Protein AF-B7BDV3-F1 (afdb_monomer)

Secondary structure (DSSP, 8-state):
-EETTEE-------SEEE-TT-HHHIIIIIGGGTT-STT----GGG--S---TT-SS-HHHHHHHHH--TT--EEE-SS--SPPB---TT-GGGS--TTHHHHHHHHHHHHHHHHHHHS---THHHHHHHHHHHHHHHHHHHHHHHHS-HHHHHHHHHHHHTT-TTGGG----SSGGGHHHHHHHHTT-HHHHHHHHHHHHHHHHHHHHHHHHHHHHHHS--

Organism: NCBI:txid537006

Radius of gyration: 19.58 Å; Cα contacts (8 Å, |Δi|>4): 236; chains: 1; bounding box: 45×55×42 Å

pLDDT: mean 83.83, std 13.79, range [41.44, 97.75]

Solvent-accessible surface area (backbone atoms only — not comparable to full-atom values): 12908 Å² total; per-residue (Å²): 54,32,51,97,91,39,79,76,49,77,92,56,64,38,72,47,73,34,46,83,55,45,52,69,53,32,61,75,48,43,56,84,51,37,63,53,74,89,83,75,85,77,60,75,87,58,62,81,56,74,75,57,84,87,52,81,39,63,41,42,29,37,33,46,42,67,41,54,51,75,80,52,71,47,78,43,58,63,71,72,91,68,88,46,78,72,76,55,97,80,45,80,84,77,62,88,56,88,61,34,53,52,29,47,46,51,36,35,52,49,43,48,54,42,51,48,69,48,24,93,54,59,67,69,65,40,50,51,52,47,36,56,33,43,44,52,40,51,52,36,50,40,49,41,32,62,70,38,58,68,73,60,27,41,50,55,48,56,74,53,53,76,81,33,74,67,54,72,65,72,71,71,49,88,47,74,89,45,37,66,46,50,53,22,54,63,70,65,36,46,72,58,32,36,54,51,27,42,54,47,64,62,47,51,60,52,52,51,51,51,51,52,50,51,54,49,52,73,70,59,74,125

Structure (mmCIF, N/CA/C/O backbone):
data_AF-B7BDV3-F1
#
_entry.id   AF-B7BDV3-F1
#
loop_
_atom_site.group_PDB
_atom_site.id
_atom_site.type_symbol
_atom_site.label_atom_id
_atom_site.label_alt_id
_atom_site.label_comp_id
_atom_site.label_asym_id
_atom_site.label_entity_id
_atom_site.label_seq_id
_atom_site.pdbx_PDB_ins_code
_atom_site.Cartn_x
_atom_site.Cartn_y
_atom_site.Cartn_z
_atom_site.occupancy
_atom_site.B_iso_or_equiv
_atom_site.auth_seq_id
_atom_site.auth_comp_id
_atom_site.auth_asym_id
_atom_site.auth_atom_id
_atom_site.pdbx_PDB_model_num
ATOM 1 N N . MET A 1 1 ? -9.009 -20.263 4.896 1.00 57.53 1 MET A N 1
ATOM 2 C CA . MET A 1 1 ? -8.297 -20.158 3.609 1.00 57.53 1 MET A CA 1
ATOM 3 C C . MET A 1 1 ? -7.908 -21.541 3.162 1.00 57.53 1 MET A C 1
ATOM 5 O O . M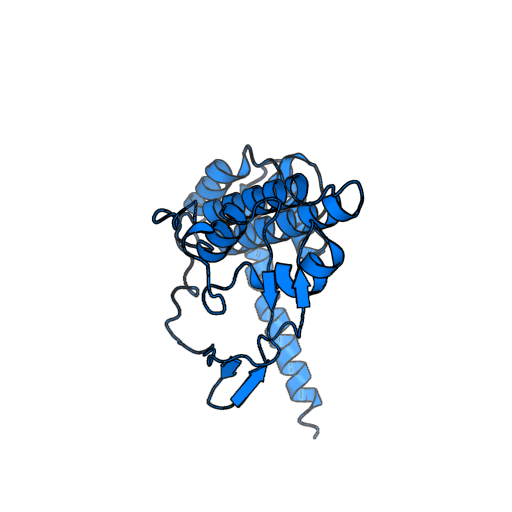ET A 1 1 ? -7.112 -22.174 3.845 1.00 57.53 1 MET A O 1
ATOM 9 N N . TYR A 1 2 ? -8.493 -22.002 2.067 1.00 58.03 2 TYR A N 1
ATOM 10 C CA . TYR A 1 2 ? -8.289 -23.351 1.557 1.00 58.03 2 TYR A CA 1
ATOM 11 C C . TYR A 1 2 ? -7.384 -23.359 0.323 1.00 58.03 2 TYR A C 1
ATOM 13 O O . TYR A 1 2 ? -7.436 -22.433 -0.491 1.00 58.03 2 TYR A O 1
ATOM 21 N N . LYS A 1 3 ? -6.576 -24.416 0.210 1.00 64.19 3 LYS A N 1
ATOM 22 C CA . LYS A 1 3 ? -5.728 -24.752 -0.938 1.00 64.19 3 LYS A CA 1
ATOM 23 C C . LYS A 1 3 ? -5.814 -26.255 -1.189 1.00 64.19 3 LYS A C 1
ATOM 25 O O . LYS A 1 3 ? -5.565 -27.017 -0.257 1.00 64.19 3 LYS A O 1
ATOM 30 N N . ASN A 1 4 ? -6.189 -26.688 -2.395 1.00 70.38 4 ASN A N 1
ATOM 31 C CA . ASN A 1 4 ? -6.401 -28.111 -2.723 1.00 70.38 4 ASN A CA 1
ATOM 32 C C . ASN A 1 4 ? -7.255 -28.861 -1.676 1.00 70.38 4 ASN A C 1
ATOM 34 O O . ASN A 1 4 ? -6.868 -29.918 -1.183 1.00 70.38 4 ASN A O 1
ATOM 38 N N . GLY A 1 5 ? -8.366 -28.256 -1.239 1.00 66.62 5 GLY A N 1
ATOM 39 C CA . GLY A 1 5 ? -9.253 -28.831 -0.217 1.00 66.62 5 GLY A CA 1
ATOM 40 C C . GLY A 1 5 ? -8.718 -28.815 1.224 1.00 66.62 5 GLY A C 1
ATOM 41 O O . GLY A 1 5 ? -9.455 -29.154 2.144 1.00 66.62 5 GLY A O 1
ATOM 42 N N . ARG A 1 6 ? -7.478 -28.371 1.470 1.00 68.50 6 ARG A N 1
ATOM 43 C CA . ARG A 1 6 ? -6.886 -28.273 2.815 1.00 68.50 6 ARG A CA 1
ATOM 44 C C . ARG A 1 6 ? -6.979 -26.861 3.375 1.00 68.50 6 ARG A C 1
ATOM 46 O O . ARG A 1 6 ? -6.650 -25.896 2.683 1.00 68.50 6 ARG A O 1
ATOM 53 N N . LEU A 1 7 ? -7.377 -26.733 4.640 1.00 68.88 7 LEU A N 1
ATOM 54 C CA . LEU A 1 7 ? -7.348 -25.462 5.362 1.00 68.88 7 LEU A CA 1
ATOM 55 C C . LEU A 1 7 ? -5.888 -25.076 5.649 1.00 68.88 7 LEU A C 1
ATOM 57 O O . LEU A 1 7 ? -5.224 -25.714 6.455 1.00 68.88 7 LEU A O 1
ATOM 61 N N . LEU A 1 8 ? -5.386 -24.026 4.998 1.00 64.50 8 LEU A N 1
ATOM 62 C CA . LEU A 1 8 ? -4.024 -23.524 5.211 1.00 64.50 8 LEU A CA 1
ATOM 63 C C . LEU A 1 8 ? -3.910 -22.584 6.412 1.00 64.50 8 LEU A C 1
ATOM 65 O O . LEU A 1 8 ? -2.892 -22.566 7.090 1.00 64.50 8 LEU A O 1
ATOM 69 N N . ARG A 1 9 ? -4.920 -21.733 6.615 1.00 62.47 9 ARG A N 1
ATOM 70 C CA . ARG A 1 9 ? -4.981 -20.756 7.713 1.00 62.47 9 ARG A CA 1
ATOM 71 C C . ARG A 1 9 ? -6.405 -20.240 7.889 1.00 62.47 9 ARG A C 1
ATOM 73 O O . ARG A 1 9 ? -7.158 -20.150 6.911 1.00 62.47 9 ARG A O 1
ATOM 80 N N . THR A 1 10 ? -6.784 -19.863 9.101 1.00 63.53 10 THR A N 1
ATOM 81 C CA . THR A 1 10 ? -8.038 -19.148 9.370 1.00 63.53 10 THR A CA 1
ATOM 82 C C . THR A 1 10 ? -7.793 -17.637 9.239 1.00 63.53 10 THR A C 1
ATOM 84 O O . THR A 1 10 ? -6.836 -17.127 9.811 1.00 63.53 10 THR A O 1
ATOM 87 N N . PRO A 1 11 ? -8.600 -16.882 8.468 1.00 65.12 11 PRO A N 1
ATOM 88 C CA . PRO A 1 11 ? -8.473 -15.419 8.355 1.00 65.12 11 PRO A CA 1
ATOM 89 C C . PRO A 1 11 ? -8.962 -14.667 9.613 1.00 65.12 11 PRO A C 1
ATOM 91 O O . PRO A 1 11 ? -9.316 -13.496 9.524 1.00 65.12 11 PRO A O 1
ATOM 94 N N . ASN A 1 12 ? -9.059 -15.342 10.761 1.00 71.75 12 ASN A N 1
ATOM 95 C CA . ASN A 1 12 ? -9.774 -14.852 11.932 1.00 71.75 12 ASN A CA 1
ATOM 96 C C . ASN A 1 12 ? -8.876 -13.962 12.813 1.00 71.75 12 ASN A C 1
ATOM 98 O O . ASN A 1 12 ? -7.865 -14.459 13.311 1.00 71.75 12 ASN A O 1
ATOM 102 N N . PRO A 1 13 ? -9.255 -12.699 13.071 1.00 72.69 13 PRO A N 1
ATOM 103 C CA . PRO A 1 13 ? -8.565 -11.838 14.030 1.00 72.69 13 PRO A CA 1
ATOM 104 C C . PRO A 1 13 ? -8.864 -12.125 15.507 1.00 72.69 13 PRO A C 1
ATOM 106 O O . PRO A 1 13 ? -8.298 -11.451 16.370 1.00 72.69 13 PRO A O 1
ATOM 109 N N . GLY A 1 14 ? -9.736 -13.089 15.808 1.00 79.88 14 GLY A N 1
ATOM 110 C CA . GLY A 1 14 ? -10.301 -13.311 17.138 1.00 79.88 14 GLY A CA 1
ATOM 111 C C . GLY A 1 14 ? -11.480 -12.376 17.427 1.00 79.88 14 GLY A C 1
ATOM 112 O O . GLY A 1 14 ? -11.879 -11.576 16.579 1.00 79.88 14 GLY A O 1
ATOM 113 N N . ASN A 1 15 ? -12.034 -12.467 18.639 1.00 87.88 15 ASN A N 1
ATOM 114 C CA . ASN A 1 15 ? -13.045 -11.520 19.114 1.00 87.88 15 ASN A CA 1
ATOM 115 C C . ASN A 1 15 ? -12.372 -10.199 19.490 1.00 87.88 15 ASN A C 1
ATOM 117 O O . ASN A 1 15 ? -11.492 -10.167 20.352 1.00 87.88 15 ASN A O 1
ATOM 121 N N . ALA A 1 16 ? -12.788 -9.110 18.850 1.00 92.31 16 ALA A N 1
ATOM 122 C CA . ALA A 1 16 ? -12.282 -7.778 19.148 1.00 92.31 16 ALA A CA 1
ATOM 123 C C . ALA A 1 16 ? -13.328 -6.713 18.823 1.00 92.31 16 ALA A C 1
ATOM 125 O O . ALA A 1 16 ? -14.077 -6.836 17.854 1.00 92.31 16 ALA A O 1
ATOM 126 N N . ILE A 1 17 ? -13.334 -5.639 19.610 1.00 94.50 17 ILE A N 1
ATOM 127 C CA . ILE A 1 17 ? -14.138 -4.446 19.352 1.00 94.50 17 ILE A CA 1
ATOM 128 C C . ILE A 1 17 ? -13.188 -3.258 19.324 1.00 94.50 17 ILE A C 1
ATOM 130 O O . ILE A 1 17 ? -12.566 -2.928 20.331 1.00 94.50 17 ILE A O 1
ATOM 134 N N . TYR A 1 18 ? -13.075 -2.618 18.166 1.00 92.81 18 TYR A N 1
ATOM 135 C CA . TYR A 1 18 ? -12.447 -1.313 18.043 1.00 92.81 18 TYR A CA 1
ATOM 136 C C . TYR A 1 18 ? -13.520 -0.230 18.146 1.00 92.81 18 TYR A C 1
ATOM 138 O O . TYR A 1 18 ? -14.510 -0.253 17.416 1.00 92.81 18 TYR A O 1
ATOM 146 N N . GLN A 1 19 ? -13.291 0.720 19.045 1.00 91.38 19 GLN A N 1
ATOM 147 C CA . GLN A 1 19 ? -14.098 1.917 19.255 1.00 91.38 19 GLN A CA 1
ATOM 148 C C . GLN A 1 19 ? -13.214 3.010 19.873 1.00 91.38 19 GLN A C 1
ATOM 150 O O . GLN A 1 19 ? -12.137 2.708 20.398 1.00 91.38 19 GLN A O 1
ATOM 155 N N . ASN A 1 20 ? -13.662 4.266 19.814 1.00 85.75 20 ASN A N 1
ATOM 156 C CA . ASN A 1 20 ? -13.027 5.413 20.480 1.00 85.75 20 ASN A CA 1
ATOM 157 C C . ASN A 1 20 ? -11.534 5.606 20.142 1.00 85.75 20 ASN A C 1
ATOM 159 O O . ASN A 1 20 ? -10.741 5.949 21.013 1.00 85.75 20 ASN A O 1
ATOM 163 N N . GLY A 1 21 ? -11.125 5.328 18.898 1.00 85.31 21 GLY A N 1
ATOM 164 C CA . GLY A 1 21 ? -9.751 5.593 18.455 1.00 85.31 21 GLY A CA 1
ATOM 165 C C . GLY A 1 21 ? -8.674 4.728 19.125 1.00 85.31 21 GLY A C 1
ATOM 166 O O . GLY A 1 21 ? -7.507 5.108 19.128 1.00 85.31 21 GLY A O 1
ATOM 167 N N . ASN A 1 22 ? -9.012 3.559 19.688 1.00 89.88 22 ASN A N 1
ATOM 168 C CA . ASN A 1 22 ? -8.017 2.675 20.307 1.00 89.88 22 ASN A CA 1
ATOM 169 C C . ASN A 1 22 ? -7.053 2.068 19.263 1.00 89.88 22 ASN A C 1
ATOM 171 O O . ASN A 1 22 ? -7.364 1.070 18.601 1.00 89.88 22 ASN A O 1
ATOM 175 N N . TRP A 1 23 ? -5.869 2.674 19.134 1.00 90.12 23 TRP A N 1
ATOM 176 C CA . TRP A 1 23 ? -4.840 2.274 18.172 1.00 90.12 23 TRP A CA 1
ATOM 177 C C . TRP A 1 23 ? -4.329 0.850 18.385 1.00 90.12 23 TRP A C 1
ATOM 179 O O . TRP A 1 23 ? -4.191 0.116 17.411 1.00 90.12 23 TRP A O 1
ATOM 189 N N . GLU A 1 24 ? -4.085 0.427 19.624 1.00 90.44 24 GLU A N 1
ATOM 190 C CA . GLU A 1 24 ? -3.497 -0.891 19.893 1.00 90.44 24 GLU A CA 1
ATOM 191 C C . GLU A 1 24 ? -4.440 -2.025 19.481 1.00 90.44 24 GLU A C 1
ATOM 193 O O . GLU A 1 24 ? -4.020 -2.986 18.830 1.00 90.44 24 GLU A O 1
ATOM 198 N N . ILE A 1 25 ? -5.741 -1.877 19.754 1.00 91.94 25 ILE A N 1
ATOM 199 C CA . ILE A 1 25 ? -6.754 -2.825 19.275 1.00 91.94 25 ILE A CA 1
ATOM 200 C C . ILE A 1 25 ? -6.814 -2.811 17.745 1.00 91.94 25 ILE A C 1
ATOM 202 O O . ILE A 1 25 ? -6.806 -3.875 17.115 1.00 91.94 25 ILE A O 1
ATOM 206 N N . PHE A 1 26 ? -6.842 -1.625 17.129 1.00 92.12 26 PHE A N 1
ATOM 207 C CA . PHE A 1 26 ? -6.883 -1.504 15.673 1.00 92.12 26 PHE A CA 1
ATOM 208 C C . PHE A 1 26 ? -5.665 -2.161 15.009 1.00 92.12 26 PHE A C 1
ATOM 210 O O . PHE A 1 26 ? -5.818 -2.988 14.107 1.00 92.12 26 PHE A O 1
ATOM 217 N N . LYS A 1 27 ? -4.456 -1.837 15.481 1.00 91.00 27 LYS A N 1
ATOM 218 C CA . LYS A 1 27 ? -3.176 -2.366 14.995 1.00 91.00 27 LYS A CA 1
ATOM 219 C C . LYS A 1 27 ? -3.134 -3.886 15.114 1.00 91.00 27 LYS A C 1
ATOM 221 O O . LYS A 1 27 ? -2.762 -4.549 14.147 1.00 91.00 27 LYS A O 1
ATOM 226 N N . LYS A 1 28 ? -3.544 -4.430 16.264 1.00 90.00 28 LYS A N 1
ATOM 227 C CA . LYS A 1 28 ? -3.476 -5.865 16.557 1.00 90.00 28 LYS A CA 1
ATOM 228 C C . LYS A 1 28 ? -4.507 -6.695 15.796 1.00 90.00 28 LYS A C 1
ATOM 230 O O . LYS A 1 28 ? -4.169 -7.799 15.384 1.00 90.00 28 LYS A O 1
ATOM 235 N N . HIS A 1 29 ? -5.733 -6.199 15.611 1.00 89.12 29 HIS A N 1
ATOM 236 C CA . HI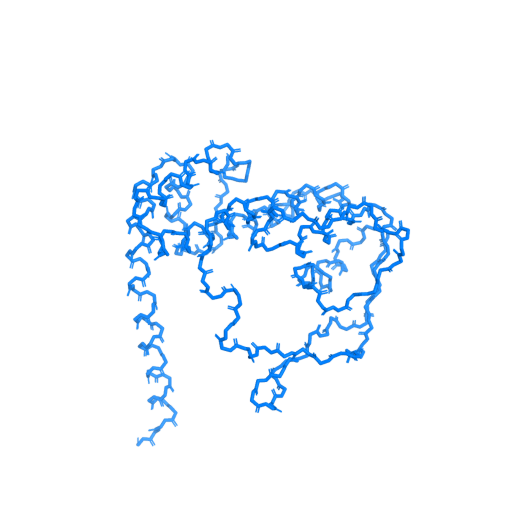S A 1 29 ? -6.848 -7.022 15.116 1.00 89.12 29 HIS A CA 1
ATOM 237 C C . HIS A 1 29 ? -7.387 -6.616 13.739 1.00 89.12 29 HIS A C 1
ATOM 239 O O . HIS A 1 29 ? -7.835 -7.479 12.990 1.00 89.12 29 HIS A O 1
ATOM 245 N N . PHE A 1 30 ? -7.344 -5.333 13.371 1.00 90.38 30 PHE A N 1
ATOM 246 C CA . PHE A 1 30 ? -8.082 -4.824 12.206 1.00 90.38 30 PHE A CA 1
ATOM 247 C C . PHE A 1 30 ? -7.182 -4.348 11.063 1.00 90.38 30 PHE A C 1
ATOM 249 O O . PHE A 1 30 ? -7.530 -4.517 9.894 1.00 90.38 30 PHE A O 1
ATOM 256 N N . LYS A 1 31 ? -5.996 -3.806 11.363 1.00 90.38 31 LYS A N 1
ATOM 257 C CA . LYS A 1 31 ? -5.096 -3.187 10.375 1.00 90.38 31 LYS A CA 1
ATOM 258 C C . LYS A 1 31 ? -4.772 -4.098 9.184 1.00 90.38 31 LYS A C 1
ATOM 260 O O . LYS A 1 31 ? -4.821 -3.647 8.045 1.00 90.38 31 LYS A O 1
ATOM 265 N N . TYR A 1 32 ? -4.476 -5.374 9.423 1.00 86.44 32 TYR A N 1
ATOM 266 C CA . TYR A 1 32 ? -4.134 -6.331 8.360 1.00 86.44 32 TYR A CA 1
ATOM 267 C C . TYR A 1 32 ? -5.348 -6.845 7.574 1.00 86.44 32 TYR A C 1
ATOM 269 O O . TYR A 1 32 ? -5.178 -7.456 6.521 1.00 86.44 32 TYR A O 1
ATOM 277 N N . LEU A 1 33 ? -6.566 -6.602 8.064 1.00 87.50 33 LEU A N 1
ATOM 278 C CA . LEU A 1 33 ? -7.801 -6.931 7.359 1.00 87.50 33 LEU A CA 1
ATOM 279 C C . LEU A 1 33 ? -8.237 -5.810 6.419 1.00 87.50 33 LEU A C 1
ATOM 281 O O . LEU A 1 33 ? -9.066 -6.058 5.548 1.00 87.50 33 LEU A O 1
ATOM 285 N N . MET A 1 34 ? -7.695 -4.597 6.557 1.00 90.69 34 MET A N 1
ATOM 286 C CA . MET A 1 34 ? -8.059 -3.453 5.713 1.00 90.69 34 MET A CA 1
ATOM 287 C C . MET A 1 34 ? -7.895 -3.717 4.208 1.00 90.69 34 MET A C 1
ATOM 289 O O . MET A 1 34 ? -8.770 -3.298 3.460 1.00 90.69 34 MET A O 1
ATOM 293 N N . PRO A 1 35 ? -6.879 -4.459 3.731 1.00 87.81 35 PRO A N 1
ATOM 294 C CA . PRO A 1 35 ? -6.762 -4.783 2.307 1.00 87.81 35 PRO A CA 1
ATOM 295 C C . PRO A 1 35 ? -7.671 -5.920 1.818 1.00 87.81 35 PRO A C 1
ATOM 297 O O . PRO A 1 35 ? -7.559 -6.314 0.666 1.00 87.81 35 PRO A O 1
ATOM 300 N N . SER A 1 36 ? -8.506 -6.510 2.680 1.00 81.75 36 SER A N 1
ATOM 301 C CA . SER A 1 36 ? -9.326 -7.674 2.324 1.00 81.75 36 SER A CA 1
ATOM 302 C C . SER A 1 36 ? -10.723 -7.257 1.827 1.00 81.75 36 SER A C 1
ATOM 304 O O . SER A 1 36 ? -11.430 -6.587 2.590 1.00 81.75 36 SER A O 1
ATOM 306 N N . PRO A 1 37 ? -11.162 -7.708 0.634 1.00 67.75 37 PRO A N 1
ATOM 307 C CA . PRO A 1 37 ? -12.525 -7.490 0.131 1.00 67.75 37 PRO A CA 1
ATOM 308 C C . PRO A 1 37 ? -13.560 -8.295 0.920 1.00 67.75 37 PRO A C 1
ATOM 310 O O . PRO A 1 37 ? -14.603 -7.799 1.342 1.00 67.75 37 PRO A O 1
ATOM 313 N N . CYS A 1 38 ? -13.261 -9.576 1.142 1.00 63.50 38 CYS A N 1
ATOM 314 C CA . CYS A 1 38 ? -14.249 -10.562 1.560 1.00 63.50 38 CYS A CA 1
ATOM 315 C C . CYS A 1 38 ? -14.085 -10.867 3.053 1.00 63.50 38 CYS A C 1
ATOM 317 O O . CYS A 1 38 ? -13.285 -11.718 3.427 1.00 63.50 38 CYS A O 1
ATOM 319 N N . ASN A 1 39 ? -14.797 -10.141 3.917 1.00 77.00 39 ASN A N 1
ATOM 320 C CA . ASN A 1 39 ? -15.032 -10.525 5.326 1.00 77.00 39 ASN A CA 1
ATOM 321 C C . ASN A 1 39 ? -16.077 -9.675 6.041 1.00 77.00 39 ASN A C 1
ATOM 323 O O . ASN A 1 39 ? -16.346 -9.930 7.215 1.00 77.00 39 ASN A O 1
ATOM 327 N N . LYS A 1 40 ? -16.485 -8.558 5.440 1.00 87.00 40 LYS A N 1
ATOM 328 C CA . LYS A 1 40 ? -16.977 -7.408 6.190 1.00 87.00 40 LYS A CA 1
ATOM 329 C C . LYS A 1 40 ? -18.422 -7.148 5.828 1.00 87.00 40 LYS A C 1
ATOM 331 O O . LYS A 1 40 ? -18.797 -7.199 4.661 1.00 87.00 40 LYS A O 1
ATOM 336 N N . LEU A 1 41 ? -19.208 -6.850 6.852 1.00 90.31 41 LEU A N 1
ATOM 337 C CA . LEU A 1 41 ? -20.557 -6.342 6.705 1.00 90.31 41 LEU A CA 1
ATOM 338 C C . LEU A 1 41 ? -20.545 -4.869 7.102 1.00 90.31 41 LEU A C 1
ATOM 340 O O . LEU A 1 41 ? -20.105 -4.524 8.198 1.00 90.31 41 LEU A O 1
ATOM 344 N N . TYR A 1 42 ? -21.033 -4.009 6.214 1.00 91.69 42 TYR A N 1
ATOM 345 C CA . TYR A 1 42 ? -21.076 -2.568 6.437 1.00 91.69 42 TYR A CA 1
ATOM 346 C C . TYR A 1 42 ? -22.517 -2.117 6.648 1.00 91.69 42 TYR A C 1
ATOM 348 O O . TYR A 1 42 ? -23.417 -2.501 5.899 1.00 91.69 42 TYR A O 1
ATOM 356 N N . LYS A 1 43 ? -22.745 -1.240 7.630 1.00 93.31 43 LYS A N 1
ATOM 357 C CA . LYS A 1 43 ? -23.996 -0.473 7.676 1.00 93.31 43 LYS A CA 1
ATOM 358 C C . LYS A 1 43 ? -24.033 0.458 6.463 1.00 93.31 43 LYS A C 1
ATOM 360 O O . LYS A 1 43 ? -23.045 1.127 6.187 1.00 93.31 43 LYS A O 1
ATOM 365 N N . LYS A 1 44 ? -25.172 0.578 5.774 1.00 94.25 44 LYS A N 1
ATOM 366 C CA . LYS A 1 44 ? -25.294 1.473 4.604 1.00 94.25 44 LYS A CA 1
ATOM 367 C C . LYS A 1 44 ? -24.866 2.912 4.922 1.00 94.25 44 LYS A C 1
ATOM 369 O O . LYS A 1 44 ? -24.189 3.543 4.124 1.00 94.25 44 LYS A O 1
ATOM 374 N N . SER A 1 45 ? -25.205 3.404 6.114 1.00 93.44 45 SER A N 1
ATOM 375 C CA . SER A 1 45 ? -24.850 4.751 6.571 1.00 93.44 45 SER A CA 1
ATOM 376 C C . SER A 1 45 ? -23.349 4.977 6.788 1.00 93.44 45 SER A C 1
ATOM 378 O O . SER A 1 45 ? -22.928 6.134 6.791 1.00 93.44 45 SER A O 1
ATOM 380 N N . TYR A 1 46 ? -22.556 3.912 6.952 1.00 91.69 46 TYR A N 1
ATOM 381 C CA . TYR A 1 46 ? -21.097 3.980 7.077 1.00 91.69 46 TYR A CA 1
ATOM 382 C C . TYR A 1 46 ? -20.416 4.289 5.738 1.00 91.69 46 TYR A C 1
ATOM 384 O O . TYR A 1 46 ? -19.388 4.956 5.717 1.00 91.69 46 TYR A O 1
ATOM 392 N N . ILE A 1 47 ? -20.995 3.847 4.618 1.00 94.00 47 ILE A N 1
ATOM 393 C CA . ILE A 1 47 ? -20.392 4.018 3.295 1.00 94.00 47 ILE A CA 1
ATOM 394 C C . ILE A 1 47 ? -20.628 5.457 2.822 1.00 94.00 47 ILE A C 1
ATOM 396 O O . ILE A 1 47 ? -21.754 5.853 2.524 1.00 94.00 47 ILE A O 1
ATOM 400 N N . LYS A 1 48 ? -19.553 6.245 2.779 1.00 93.75 48 LYS A N 1
ATOM 401 C CA . LYS A 1 48 ? -19.510 7.631 2.285 1.00 93.75 48 LYS A CA 1
ATOM 402 C C . LYS A 1 48 ? -18.771 7.758 0.959 1.00 93.75 48 LYS A C 1
ATOM 404 O O . LYS A 1 48 ? -19.037 8.685 0.205 1.00 93.75 48 LYS A O 1
ATOM 409 N N . VAL A 1 49 ? -17.847 6.840 0.689 1.00 93.94 49 VAL A N 1
ATOM 410 C CA . VAL A 1 49 ? -17.010 6.816 -0.511 1.00 93.94 49 VAL A CA 1
ATOM 411 C C . VAL A 1 49 ? -17.187 5.464 -1.189 1.00 93.94 49 VAL A C 1
ATOM 413 O O . VAL A 1 49 ? -17.079 4.430 -0.529 1.00 93.94 49 VAL A O 1
ATOM 416 N N . LEU A 1 50 ? -17.481 5.472 -2.489 1.00 94.25 50 LEU A N 1
ATOM 417 C CA . LEU A 1 50 ? -17.590 4.261 -3.305 1.00 94.25 50 LEU A CA 1
ATOM 418 C C . LEU A 1 50 ? -16.210 3.781 -3.772 1.00 94.25 50 LEU A C 1
ATOM 420 O O . LEU A 1 50 ? -15.199 4.452 -3.560 1.00 94.25 50 LEU A O 1
ATOM 424 N N . PHE A 1 51 ? -16.166 2.598 -4.382 1.00 93.69 51 PHE A N 1
ATOM 425 C CA . PHE A 1 51 ? -14.946 2.104 -5.010 1.00 93.69 51 PHE A CA 1
ATOM 426 C C . PHE A 1 51 ? -14.496 3.042 -6.127 1.00 93.69 51 PHE A C 1
ATOM 428 O O . PHE A 1 51 ? -15.310 3.587 -6.870 1.00 93.69 51 PHE A O 1
ATOM 435 N N . ASP A 1 52 ? -13.184 3.221 -6.233 1.00 91.94 52 ASP A N 1
ATOM 436 C CA . ASP A 1 52 ? -12.593 3.940 -7.349 1.00 91.94 52 ASP A CA 1
ATOM 437 C C . ASP A 1 52 ? -12.378 2.974 -8.513 1.00 91.94 52 ASP A C 1
ATOM 439 O O . ASP A 1 52 ? -11.434 2.184 -8.514 1.00 91.94 52 ASP A O 1
ATOM 443 N N . GLU A 1 53 ? -13.258 3.051 -9.506 1.00 91.94 53 GLU A N 1
ATOM 444 C CA . GLU A 1 53 ? -13.233 2.191 -10.693 1.00 91.94 53 GLU A CA 1
ATOM 445 C C . GLU A 1 53 ? -12.020 2.448 -11.603 1.00 91.94 53 GLU A C 1
ATOM 447 O O . GLU A 1 53 ? -11.726 1.644 -12.486 1.00 91.94 53 GLU A O 1
ATOM 452 N N . SER A 1 54 ? -11.272 3.536 -11.381 1.00 91.94 54 SER A N 1
ATOM 453 C CA . SER A 1 54 ? -10.019 3.796 -12.098 1.00 91.94 54 SER A CA 1
ATOM 454 C C . SER A 1 54 ? -8.820 3.018 -11.538 1.00 91.94 54 SER A C 1
ATOM 456 O O . SER A 1 54 ? -7.763 2.968 -12.184 1.00 91.94 54 SER A O 1
ATOM 458 N N . CYS A 1 55 ? -8.953 2.422 -10.346 1.00 92.19 55 CYS A N 1
ATOM 459 C CA . CYS A 1 55 ? -7.909 1.606 -9.737 1.00 92.19 55 CYS A CA 1
ATOM 460 C C . CYS A 1 55 ? -7.846 0.216 -10.382 1.00 92.19 55 CYS A C 1
ATOM 462 O O . CYS A 1 55 ? -8.839 -0.490 -10.520 1.00 92.19 55 CYS A O 1
ATOM 464 N N . VAL A 1 56 ? -6.632 -0.202 -10.728 1.00 91.50 56 VAL A N 1
ATOM 465 C CA . VAL A 1 56 ? -6.317 -1.540 -11.242 1.00 91.50 56 VAL A CA 1
ATOM 466 C C . VAL A 1 56 ? -5.775 -2.468 -10.151 1.00 91.50 56 VAL A C 1
ATOM 468 O O . VAL A 1 56 ? -5.542 -3.650 -10.422 1.00 91.50 56 VAL A O 1
ATOM 471 N N . TYR A 1 57 ? -5.506 -1.936 -8.951 1.00 91.12 57 TYR A N 1
ATOM 472 C CA . TYR A 1 57 ? -4.990 -2.691 -7.812 1.00 91.12 57 TYR A CA 1
ATOM 473 C C . TYR A 1 57 ? -5.296 -2.033 -6.457 1.00 91.12 57 TYR A C 1
ATOM 475 O O . TYR A 1 57 ? -5.032 -0.851 -6.258 1.00 91.12 57 TYR A O 1
ATOM 483 N N . GLY A 1 58 ? -5.705 -2.826 -5.464 1.00 90.56 58 GLY A N 1
ATOM 484 C CA . GLY A 1 58 ? -5.750 -2.399 -4.058 1.00 90.56 58 GLY A CA 1
ATOM 485 C C . GLY A 1 58 ? -6.935 -1.495 -3.702 1.00 90.56 58 GLY A C 1
ATOM 486 O O . GLY A 1 58 ? -6.933 -0.860 -2.643 1.00 90.56 58 GLY A O 1
ATOM 487 N N . GLU A 1 59 ? -7.946 -1.467 -4.562 1.00 92.62 59 GLU A N 1
ATOM 488 C CA . GLU A 1 59 ? -9.217 -0.767 -4.424 1.00 92.62 59 GLU A CA 1
ATOM 489 C C . GLU A 1 59 ? -9.914 -1.081 -3.095 1.00 92.62 59 GLU A C 1
ATOM 491 O O . GLU A 1 59 ? -10.405 -0.165 -2.441 1.00 92.62 59 GLU A O 1
ATOM 496 N N . ASP A 1 60 ? -9.850 -2.328 -2.619 1.00 92.25 60 ASP A N 1
ATOM 497 C CA . ASP A 1 60 ? -10.420 -2.734 -1.328 1.00 92.25 60 ASP A CA 1
ATOM 498 C C . ASP A 1 60 ? -9.783 -2.004 -0.152 1.00 92.25 60 ASP A C 1
ATOM 500 O O . ASP A 1 60 ? -10.464 -1.506 0.747 1.00 92.25 60 ASP A O 1
ATOM 504 N N . SER A 1 61 ? -8.450 -1.919 -0.159 1.00 93.06 61 SER A N 1
ATOM 505 C CA . SER A 1 61 ? -7.712 -1.207 0.879 1.00 93.06 61 SER A CA 1
ATOM 506 C C . SER A 1 61 ? -8.054 0.277 0.847 1.00 93.06 61 SER A C 1
ATOM 508 O O . SER A 1 61 ? -8.247 0.886 1.900 1.00 93.06 61 SER A O 1
ATOM 510 N N . ILE A 1 62 ? -8.119 0.861 -0.351 1.00 95.00 62 ILE A N 1
ATOM 511 C CA . ILE A 1 62 ? -8.457 2.270 -0.552 1.00 95.00 62 ILE A CA 1
ATOM 512 C C . ILE A 1 62 ? -9.867 2.546 -0.031 1.00 95.00 62 ILE A C 1
ATOM 514 O O . ILE A 1 62 ? -10.029 3.441 0.796 1.00 95.00 62 ILE A O 1
ATOM 518 N N . PHE A 1 63 ? -10.854 1.747 -0.434 1.00 95.12 63 PHE A N 1
ATOM 519 C CA . PHE A 1 63 ? -12.241 1.846 0.012 1.00 95.12 63 PHE A CA 1
ATOM 520 C C . PHE A 1 63 ? -12.356 1.758 1.538 1.00 95.12 63 PHE A C 1
ATOM 522 O O . PHE A 1 63 ? -12.986 2.613 2.169 1.00 95.12 63 PHE A O 1
ATOM 529 N N . ASN A 1 64 ? -11.703 0.765 2.149 1.00 94.69 64 ASN A N 1
ATOM 530 C CA . ASN A 1 64 ? -11.770 0.541 3.590 1.00 94.69 64 ASN A CA 1
ATOM 531 C C . ASN A 1 64 ? -11.150 1.694 4.385 1.00 94.69 64 ASN A C 1
ATOM 533 O O . ASN A 1 64 ? -11.748 2.162 5.352 1.00 94.69 64 ASN A O 1
ATOM 537 N N . TYR A 1 65 ? -9.975 2.196 3.990 1.00 94.69 65 TYR A N 1
ATOM 538 C CA . TYR A 1 65 ? -9.383 3.353 4.667 1.00 94.69 65 TYR A CA 1
ATOM 539 C C . TYR A 1 65 ? -10.137 4.654 4.369 1.00 94.69 65 TYR A C 1
ATOM 541 O O . TYR A 1 65 ? -10.273 5.484 5.265 1.00 94.69 65 TYR A O 1
ATOM 549 N N . ALA A 1 66 ? -10.658 4.843 3.154 1.00 94.00 66 ALA A N 1
ATOM 550 C CA . ALA A 1 66 ? -11.424 6.033 2.785 1.00 94.00 66 ALA A CA 1
ATOM 551 C C . ALA A 1 66 ? -12.689 6.191 3.642 1.00 94.00 66 ALA A C 1
ATOM 553 O O . ALA A 1 66 ? -12.969 7.300 4.106 1.00 94.00 66 ALA A O 1
ATOM 554 N N . ASN A 1 67 ? -13.394 5.088 3.909 1.00 94.00 67 ASN A N 1
ATOM 555 C CA . ASN A 1 67 ? -14.593 5.065 4.749 1.00 94.00 67 ASN A CA 1
ATOM 556 C C . ASN A 1 67 ? -14.296 4.967 6.254 1.00 94.00 67 ASN A C 1
ATOM 558 O O . ASN A 1 67 ? -15.184 5.212 7.064 1.00 94.00 67 ASN A O 1
ATOM 562 N N . LEU A 1 68 ? -13.062 4.654 6.666 1.00 93.25 68 LEU A N 1
ATOM 563 C CA . LEU A 1 68 ? -12.666 4.738 8.072 1.00 93.25 68 LEU A CA 1
ATOM 564 C C . LEU A 1 68 ? -12.676 6.213 8.510 1.00 93.25 68 LEU A C 1
ATOM 566 O O . LEU A 1 68 ? -11.970 7.055 7.941 1.00 93.25 68 LEU A O 1
ATOM 570 N N . THR A 1 69 ? -13.490 6.528 9.512 1.00 91.75 69 THR A N 1
ATOM 571 C CA . THR A 1 69 ? -13.597 7.861 10.124 1.00 91.75 69 THR A CA 1
ATOM 572 C C . THR A 1 69 ? -13.457 7.774 11.636 1.00 91.75 69 THR A C 1
ATOM 574 O O . THR A 1 69 ? -13.603 6.700 12.231 1.00 91.75 69 THR A O 1
ATOM 577 N N . GLU A 1 70 ? -13.227 8.918 12.271 1.00 88.94 70 GLU A N 1
ATOM 578 C CA . GLU A 1 70 ? -13.395 9.046 13.715 1.00 88.94 70 GLU A CA 1
ATOM 579 C C . GLU A 1 70 ? -14.800 8.571 14.134 1.00 88.94 70 GLU A C 1
ATOM 581 O O . GLU A 1 70 ? -15.764 8.690 13.371 1.00 88.94 70 GLU A O 1
ATOM 586 N N . GLY A 1 71 ? -14.891 7.918 15.293 1.00 88.31 71 GLY A N 1
ATOM 587 C CA . GLY A 1 71 ? -16.130 7.302 15.781 1.00 88.31 71 GLY A CA 1
ATOM 588 C C . GLY A 1 71 ? -16.543 5.997 15.084 1.00 88.31 71 GLY A C 1
ATOM 589 O O . GLY A 1 71 ? -17.530 5.386 15.491 1.00 88.31 71 GLY A O 1
ATOM 590 N N . THR A 1 72 ? -15.807 5.520 14.069 1.00 92.75 72 THR A N 1
ATOM 591 C CA . THR A 1 72 ? -16.077 4.194 13.484 1.00 92.75 72 THR A CA 1
ATOM 592 C C . THR A 1 72 ? -15.936 3.113 14.554 1.00 92.75 72 THR A C 1
ATOM 594 O O . THR A 1 72 ? -14.921 3.050 15.245 1.00 92.75 72 THR A O 1
ATOM 597 N N . VAL A 1 73 ? -16.923 2.222 14.634 1.00 94.56 73 VAL A N 1
ATOM 598 C CA . VAL A 1 73 ? -16.868 1.015 15.465 1.00 94.56 73 VAL A CA 1
ATOM 599 C C . VAL A 1 73 ? -16.660 -0.192 14.558 1.00 94.56 73 VAL A C 1
ATOM 601 O O . VAL A 1 73 ? -17.409 -0.383 13.599 1.00 94.56 73 VAL A O 1
ATOM 604 N N . LEU A 1 74 ? -15.652 -1.012 14.856 1.00 93.88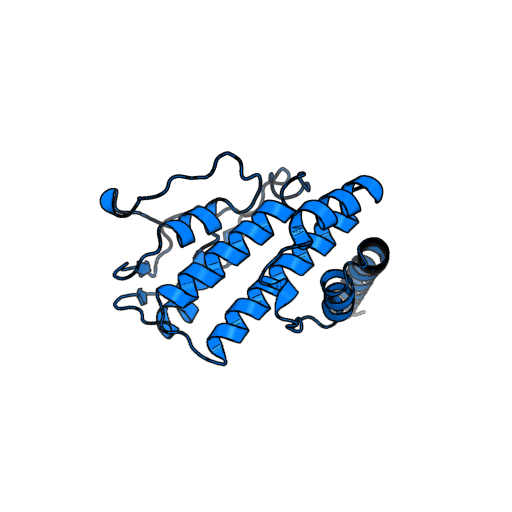 74 LEU A N 1
ATOM 605 C CA . LEU A 1 74 ? -15.396 -2.272 14.158 1.00 93.88 74 LEU A CA 1
ATOM 606 C C . LEU A 1 74 ? -15.554 -3.427 15.140 1.00 93.88 74 LEU A C 1
ATOM 608 O O . LEU A 1 74 ? -14.998 -3.397 16.235 1.00 93.88 74 LEU A O 1
ATOM 612 N N . VAL A 1 75 ? -16.280 -4.459 14.725 1.00 92.88 75 VAL A N 1
ATOM 613 C CA . VAL A 1 75 ? -16.492 -5.671 15.517 1.00 92.88 75 VAL A CA 1
ATOM 614 C C . VAL A 1 75 ? -15.984 -6.857 14.716 1.00 92.88 75 VAL A C 1
ATOM 616 O O . VAL A 1 75 ? -16.383 -7.059 13.569 1.00 92.88 75 VAL A O 1
ATOM 619 N N . ALA A 1 76 ? -15.087 -7.626 15.319 1.00 90.25 76 ALA A N 1
ATOM 620 C CA . ALA A 1 76 ? -14.626 -8.895 14.796 1.00 90.25 76 ALA A CA 1
ATOM 621 C C . ALA A 1 76 ? -15.277 -10.044 15.567 1.00 90.25 76 ALA A C 1
ATOM 623 O O . ALA A 1 76 ? -15.355 -10.005 16.796 1.00 90.25 76 ALA A O 1
ATOM 624 N N . ILE A 1 77 ? -15.723 -11.058 14.827 1.00 85.88 77 ILE A N 1
ATOM 625 C CA . ILE A 1 77 ? -16.332 -12.272 15.369 1.00 85.88 77 ILE A CA 1
ATOM 626 C C . ILE A 1 77 ? -15.369 -13.451 15.244 1.00 85.88 77 ILE A C 1
ATOM 628 O O . ILE A 1 77 ? -14.661 -13.590 14.249 1.00 85.88 77 ILE A O 1
ATOM 632 N N . GLU A 1 78 ? -15.393 -14.335 16.234 1.00 77.00 78 GLU A N 1
ATOM 633 C CA . GLU A 1 78 ? -14.516 -15.502 16.320 1.00 77.00 78 GLU A CA 1
ATOM 634 C C . GLU A 1 78 ? -14.709 -16.510 15.186 1.00 77.00 78 GLU A C 1
ATOM 636 O O . GLU A 1 78 ? -13.757 -17.146 14.736 1.00 77.00 78 GLU A O 1
ATOM 641 N N . LYS A 1 79 ? -15.938 -16.691 14.706 1.00 77.06 79 LYS A N 1
ATOM 642 C CA . LYS A 1 79 ? -16.220 -17.666 13.652 1.00 77.06 79 LYS A CA 1
ATOM 643 C C . LYS A 1 79 ? -16.248 -16.970 12.301 1.00 77.06 79 LYS A C 1
ATOM 645 O O . LYS A 1 79 ? -17.122 -16.158 12.018 1.00 77.06 79 LYS A O 1
ATOM 650 N N . CYS A 1 80 ? -15.304 -17.334 11.438 1.00 74.38 80 CYS A N 1
ATOM 651 C CA . CYS A 1 80 ? -15.345 -16.954 10.032 1.00 74.38 80 CYS A CA 1
ATOM 652 C C . CYS A 1 80 ? -16.503 -17.696 9.356 1.00 74.38 80 CYS A C 1
ATOM 654 O O . CYS A 1 80 ? -16.420 -18.903 9.146 1.00 74.38 80 CYS A O 1
ATOM 656 N N . LEU A 1 81 ? -17.576 -16.977 9.026 1.00 77.69 81 LEU A N 1
ATOM 657 C CA . LEU A 1 81 ? -18.794 -17.561 8.447 1.00 77.69 81 LEU A CA 1
ATOM 658 C C . LEU A 1 81 ? -18.716 -17.765 6.923 1.00 77.69 81 LEU A C 1
ATOM 660 O O . LEU A 1 81 ? -19.681 -18.206 6.310 1.00 77.69 81 LEU A O 1
ATOM 664 N N . TYR A 1 82 ? -17.582 -17.435 6.301 1.00 73.12 82 TYR A N 1
ATOM 665 C CA . TYR A 1 82 ? -17.362 -17.558 4.861 1.00 73.12 82 TYR A CA 1
ATOM 666 C C . TYR A 1 82 ? -16.084 -18.351 4.565 1.00 73.12 82 TYR A C 1
ATOM 668 O O . TYR A 1 82 ? -15.077 -18.255 5.274 1.00 73.12 82 TYR A O 1
ATOM 676 N N . ASN A 1 83 ? -16.108 -19.127 3.481 1.00 71.38 83 ASN A N 1
ATOM 677 C CA . ASN A 1 83 ? -14.937 -19.846 2.994 1.00 71.38 83 ASN A CA 1
ATOM 678 C C . ASN A 1 83 ? -14.105 -18.937 2.084 1.00 71.38 83 ASN A C 1
ATOM 680 O O . ASN A 1 83 ? -14.586 -18.444 1.069 1.00 71.38 83 ASN A O 1
ATOM 684 N N . VAL A 1 84 ? -12.831 -18.747 2.430 1.00 68.25 84 VAL A N 1
ATOM 685 C CA . VAL A 1 84 ? -11.863 -18.064 1.558 1.00 68.25 84 VAL A CA 1
ATOM 686 C C . VAL A 1 84 ? -11.097 -19.101 0.750 1.00 68.25 84 VAL A C 1
ATOM 688 O O . VAL A 1 84 ? -10.388 -19.929 1.334 1.00 68.25 84 VAL A O 1
ATOM 691 N N . TYR A 1 85 ? -11.188 -19.020 -0.572 1.00 67.62 85 TYR A N 1
ATOM 692 C CA . TYR A 1 85 ? -10.424 -19.844 -1.508 1.00 67.62 85 TYR A CA 1
ATOM 693 C C . TYR A 1 85 ? -9.229 -19.043 -2.033 1.00 67.62 85 TYR A C 1
ATOM 695 O O . TYR A 1 85 ? -9.391 -17.899 -2.448 1.00 67.62 85 TYR A O 1
ATOM 703 N N . LEU A 1 86 ? -8.025 -19.618 -1.963 1.00 61.34 86 LEU A N 1
ATOM 704 C CA . LEU A 1 86 ? -6.782 -18.946 -2.372 1.00 61.34 86 LEU A CA 1
ATOM 705 C C . LEU A 1 86 ? -6.298 -19.323 -3.777 1.00 61.34 86 LEU A C 1
ATOM 707 O O . LEU A 1 86 ? -5.441 -18.633 -4.322 1.00 61.34 86 LEU A O 1
ATOM 711 N N . ASP A 1 87 ? -6.843 -20.386 -4.362 1.00 53.03 87 ASP A N 1
ATOM 712 C CA . ASP A 1 87 ? -6.346 -20.962 -5.608 1.00 53.03 87 ASP A CA 1
ATOM 713 C C . ASP A 1 87 ? -7.326 -20.726 -6.755 1.00 53.03 87 ASP A C 1
ATOM 715 O O . ASP A 1 87 ? -8.233 -21.518 -6.999 1.00 53.03 87 ASP A O 1
ATOM 719 N N . LYS A 1 88 ? -7.102 -19.647 -7.502 1.00 55.75 88 LYS A N 1
ATOM 720 C CA . LYS A 1 88 ? -7.393 -19.660 -8.935 1.00 55.75 88 LYS A CA 1
ATOM 721 C C . LYS A 1 88 ? -6.081 -19.425 -9.666 1.00 55.75 88 LYS A C 1
ATOM 723 O O . LYS A 1 88 ? -5.400 -18.424 -9.418 1.00 55.75 88 LYS A O 1
ATOM 728 N N . GLU A 1 89 ? -5.694 -20.378 -10.511 1.00 53.56 89 GLU A N 1
ATOM 729 C CA . GLU A 1 89 ? -4.483 -20.271 -11.328 1.00 53.56 89 GLU A CA 1
ATOM 730 C C . GLU A 1 89 ? -4.513 -19.009 -12.204 1.00 53.56 89 GLU A C 1
ATOM 732 O O . GLU A 1 89 ? -3.475 -18.362 -12.341 1.00 53.56 89 GLU A O 1
ATOM 737 N N . ASP A 1 90 ? -5.711 -18.550 -12.568 1.00 53.72 90 ASP A N 1
ATOM 738 C CA . ASP A 1 90 ? -5.980 -17.324 -13.330 1.00 53.72 90 ASP A CA 1
ATOM 739 C C . ASP A 1 90 ? -6.305 -16.100 -12.457 1.00 53.72 90 ASP A C 1
ATOM 741 O O . ASP A 1 90 ? -7.080 -15.223 -12.840 1.00 53.72 90 ASP A O 1
ATOM 745 N N . SER A 1 91 ? -5.769 -16.027 -11.234 1.00 57.72 91 SER A N 1
ATOM 746 C CA . SER A 1 91 ? -5.976 -14.843 -10.396 1.00 57.72 91 SER A CA 1
ATOM 747 C C . SER A 1 91 ? -5.498 -13.581 -11.120 1.00 57.72 91 SER A C 1
ATOM 749 O O . SER A 1 91 ? -4.327 -13.462 -11.486 1.00 57.72 91 SER A O 1
ATOM 751 N N . VAL A 1 92 ? -6.402 -12.604 -11.228 1.00 55.50 92 VAL A N 1
ATOM 752 C CA . VAL A 1 92 ? -6.179 -11.278 -11.835 1.00 55.50 92 VAL A CA 1
ATOM 753 C C . VAL A 1 92 ? -4.951 -10.561 -11.243 1.00 55.50 92 VAL A C 1
ATOM 755 O O . VAL A 1 92 ? -4.355 -9.706 -11.892 1.00 55.50 92 VAL A O 1
ATOM 758 N N . ASN A 1 93 ? -4.519 -10.957 -10.041 1.00 57.44 93 ASN A N 1
ATOM 759 C CA . ASN A 1 93 ? -3.371 -10.393 -9.332 1.00 57.44 93 ASN A CA 1
ATOM 760 C C . ASN A 1 93 ? -1.994 -10.864 -9.832 1.00 57.44 93 ASN A C 1
ATOM 762 O O . ASN A 1 93 ? -0.984 -10.330 -9.366 1.00 57.44 93 ASN A O 1
ATOM 766 N N . LYS A 1 94 ? -1.919 -11.861 -10.726 1.00 61.88 94 LYS A N 1
ATOM 767 C CA . LYS A 1 94 ? -0.635 -12.440 -11.163 1.00 61.88 94 LYS A CA 1
ATOM 768 C C . LYS A 1 94 ? 0.085 -11.619 -12.232 1.00 61.88 94 LYS A C 1
ATOM 770 O O . LYS A 1 94 ? 1.312 -11.662 -12.284 1.00 61.88 94 LYS A O 1
ATOM 775 N N . THR A 1 95 ? -0.643 -10.844 -13.031 1.00 68.81 95 THR A N 1
ATOM 776 C CA . THR A 1 95 ? -0.054 -10.019 -14.093 1.00 68.81 95 THR A CA 1
ATOM 777 C C . THR A 1 95 ? 0.064 -8.577 -13.620 1.00 68.81 95 THR A C 1
ATOM 779 O O . THR A 1 95 ? -0.872 -8.015 -13.048 1.00 68.81 95 THR A O 1
ATOM 782 N N . PHE A 1 96 ? 1.228 -7.962 -13.827 1.00 78.19 96 PHE A N 1
ATOM 783 C CA . PHE A 1 96 ? 1.373 -6.530 -13.590 1.00 78.19 96 PHE A CA 1
ATOM 784 C C . PHE A 1 96 ? 0.506 -5.758 -14.590 1.00 78.19 96 PHE A C 1
ATOM 786 O O . PHE A 1 96 ? 0.516 -6.065 -15.780 1.00 78.19 96 PHE A O 1
ATOM 793 N N . LYS A 1 97 ? -0.223 -4.754 -14.103 1.00 85.06 97 LYS A N 1
ATOM 794 C CA . LYS A 1 97 ? -1.001 -3.824 -14.924 1.00 85.06 97 LYS A CA 1
ATOM 795 C C . LYS A 1 97 ? -0.405 -2.427 -14.779 1.00 85.06 97 LYS A C 1
ATOM 797 O O . LYS A 1 97 ? -0.054 -2.036 -13.664 1.00 85.06 97 LYS A O 1
ATOM 802 N N . GLU A 1 98 ? -0.294 -1.693 -15.884 1.00 85.44 98 GLU A N 1
ATOM 803 C CA . GLU A 1 98 ? 0.057 -0.266 -15.852 1.00 85.44 98 GLU A CA 1
ATOM 804 C C . GLU A 1 98 ? -0.901 0.489 -14.917 1.00 85.44 98 GLU A C 1
ATOM 806 O O . GLU A 1 98 ? -2.073 0.130 -14.792 1.00 85.44 98 GLU A O 1
ATOM 811 N N . GLY A 1 99 ? -0.388 1.475 -14.181 1.00 88.81 99 GLY A N 1
ATOM 812 C CA . GLY A 1 99 ? -1.134 2.143 -13.107 1.00 88.81 99 GLY A CA 1
ATOM 813 C C . GLY A 1 99 ? -1.152 1.412 -11.755 1.00 88.81 99 GLY A C 1
ATOM 814 O O . GLY A 1 99 ? -1.504 2.020 -10.746 1.00 88.81 99 GLY A O 1
ATOM 815 N N . LYS A 1 100 ? -0.680 0.161 -11.649 1.00 92.56 100 LYS A N 1
ATOM 816 C CA . LYS A 1 100 ? -0.579 -0.530 -10.346 1.00 92.56 100 LYS A CA 1
ATOM 817 C C . LYS A 1 100 ? 0.316 0.214 -9.349 1.00 92.56 100 LYS A C 1
ATOM 819 O O . LYS A 1 100 ? 0.007 0.258 -8.161 1.00 92.56 100 LYS A O 1
ATOM 824 N N . LEU A 1 101 ? 1.423 0.800 -9.814 1.00 93.88 101 LEU A N 1
ATOM 825 C CA . LEU A 1 101 ? 2.325 1.574 -8.953 1.00 93.88 101 LEU A CA 1
ATOM 826 C C . LEU A 1 101 ? 1.633 2.825 -8.396 1.00 93.88 101 LEU A C 1
ATOM 828 O O . LEU A 1 101 ? 1.705 3.076 -7.192 1.00 93.88 101 LEU A O 1
ATOM 832 N N . ARG A 1 102 ? 0.918 3.561 -9.256 1.00 94.50 102 ARG A N 1
ATOM 833 C CA . ARG A 1 102 ? 0.075 4.701 -8.874 1.00 94.50 102 ARG A CA 1
ATOM 834 C C . ARG A 1 102 ? -0.885 4.316 -7.751 1.00 94.50 102 ARG A C 1
ATOM 836 O O . ARG A 1 102 ? -0.973 5.024 -6.750 1.00 94.50 102 ARG A O 1
ATOM 843 N N . ASP A 1 103 ? -1.572 3.184 -7.886 1.00 94.81 103 ASP A N 1
ATOM 844 C CA . ASP A 1 103 ? -2.572 2.758 -6.904 1.00 94.81 103 ASP A CA 1
ATOM 845 C C . ASP A 1 103 ? -1.944 2.330 -5.571 1.00 94.81 103 ASP A C 1
ATOM 847 O O . ASP A 1 103 ? -2.480 2.645 -4.507 1.00 94.81 103 ASP A O 1
ATOM 851 N N . ILE A 1 104 ? -0.766 1.694 -5.600 1.00 94.31 104 ILE A N 1
ATOM 852 C CA . ILE A 1 104 ? 0.015 1.387 -4.389 1.00 94.31 104 ILE A CA 1
ATOM 853 C C . ILE A 1 104 ? 0.361 2.675 -3.634 1.00 94.31 104 ILE A C 1
ATOM 855 O O . ILE A 1 104 ? 0.151 2.758 -2.422 1.00 94.31 104 ILE A O 1
ATOM 859 N N . ILE A 1 105 ? 0.858 3.689 -4.343 1.00 94.81 105 ILE A N 1
ATOM 860 C CA . ILE A 1 105 ? 1.228 4.987 -3.763 1.00 94.81 105 ILE A CA 1
ATOM 861 C C . ILE A 1 105 ? -0.008 5.712 -3.228 1.00 94.81 105 ILE A C 1
ATOM 863 O O . ILE A 1 105 ? -0.003 6.219 -2.103 1.00 94.81 105 ILE A O 1
ATOM 867 N N . LYS A 1 106 ? -1.103 5.716 -3.992 1.00 94.50 106 LYS A N 1
ATOM 868 C CA . LYS A 1 106 ? -2.390 6.277 -3.572 1.00 94.50 106 LYS A CA 1
ATOM 869 C C . LYS A 1 106 ? -2.890 5.618 -2.287 1.00 94.50 106 LYS A C 1
ATOM 871 O O . LYS A 1 106 ? -3.189 6.317 -1.319 1.00 94.50 106 LYS A O 1
ATOM 876 N N . GLY A 1 107 ? -2.932 4.287 -2.243 1.00 94.38 107 GLY A N 1
ATOM 877 C CA . GLY A 1 107 ? -3.353 3.525 -1.069 1.00 94.38 107 GLY A CA 1
ATOM 878 C C . GLY A 1 107 ? -2.453 3.763 0.144 1.00 94.38 107 GLY A C 1
ATOM 879 O O . GLY A 1 107 ? -2.953 3.941 1.256 1.00 94.38 107 GLY A O 1
ATOM 880 N N . ALA A 1 108 ? -1.137 3.843 -0.063 1.00 94.31 108 ALA A N 1
ATOM 881 C CA . ALA A 1 108 ? -0.175 4.168 0.984 1.00 94.31 108 ALA A CA 1
ATOM 882 C C . ALA A 1 108 ? -0.441 5.555 1.589 1.00 94.31 108 ALA A C 1
ATOM 884 O O . ALA A 1 108 ? -0.554 5.671 2.811 1.00 94.31 108 ALA A O 1
ATOM 885 N N . ASN A 1 109 ? -0.616 6.579 0.750 1.00 93.31 109 ASN A N 1
ATOM 886 C CA . ASN A 1 109 ? -0.892 7.948 1.181 1.00 93.31 109 ASN A CA 1
ATOM 887 C C . ASN A 1 109 ? -2.241 8.074 1.906 1.00 93.31 109 ASN A C 1
ATOM 889 O O . ASN A 1 109 ? -2.304 8.671 2.982 1.00 93.31 109 ASN A O 1
ATOM 893 N N . ILE A 1 110 ? -3.306 7.458 1.378 1.00 93.88 110 ILE A N 1
ATOM 894 C CA . ILE A 1 110 ? -4.622 7.414 2.039 1.00 93.88 110 ILE A CA 1
ATOM 895 C C . ILE A 1 110 ? -4.503 6.766 3.418 1.00 93.88 110 ILE A C 1
ATOM 897 O O . ILE A 1 110 ? -4.984 7.329 4.400 1.00 93.88 110 ILE A O 1
ATOM 901 N N . ARG A 1 111 ? -3.825 5.617 3.510 1.00 93.25 111 ARG A N 1
ATOM 902 C CA . ARG A 1 111 ? -3.613 4.909 4.774 1.00 93.25 111 ARG A CA 1
ATOM 903 C C . ARG A 1 111 ? -2.864 5.766 5.788 1.00 93.25 111 ARG A C 1
ATOM 905 O O . ARG A 1 111 ? -3.331 5.876 6.916 1.00 93.25 111 ARG A O 1
ATOM 912 N N . VAL A 1 112 ? -1.726 6.361 5.412 1.00 92.56 112 VAL A N 1
ATOM 913 C CA . VAL A 1 112 ? -0.948 7.210 6.331 1.00 92.56 112 VAL A CA 1
ATOM 914 C C . VAL A 1 112 ? -1.814 8.363 6.830 1.00 92.56 112 VAL A C 1
ATOM 916 O O . VAL A 1 112 ? -1.956 8.520 8.037 1.00 92.56 112 VAL A O 1
ATOM 919 N N . ASN A 1 113 ? -2.467 9.101 5.929 1.00 91.50 113 ASN A N 1
ATOM 920 C CA . ASN A 1 113 ? -3.303 10.241 6.307 1.00 91.50 113 ASN A CA 1
ATOM 921 C C . ASN A 1 113 ? -4.456 9.832 7.236 1.00 91.50 113 ASN A C 1
ATOM 923 O O . ASN A 1 113 ? -4.687 10.469 8.258 1.00 91.50 113 ASN A O 1
ATOM 927 N N . LYS A 1 114 ? -5.168 8.746 6.913 1.00 91.44 114 LYS A N 1
ATOM 928 C CA . LYS A 1 114 ? -6.301 8.271 7.716 1.00 91.44 114 LYS A CA 1
ATOM 929 C C . LYS A 1 114 ? -5.879 7.826 9.105 1.00 91.44 114 LYS A C 1
ATOM 931 O O . LYS A 1 114 ? -6.527 8.196 10.077 1.00 91.44 114 LYS A O 1
ATOM 936 N N . LEU A 1 115 ? -4.796 7.060 9.202 1.00 92.06 115 LEU A N 1
ATOM 937 C CA . LEU A 1 115 ? -4.321 6.582 10.492 1.00 92.06 115 LEU A CA 1
ATOM 938 C C . LEU A 1 115 ? -3.777 7.722 11.358 1.00 92.06 115 LEU A C 1
ATOM 940 O O . LEU A 1 115 ? -4.043 7.729 12.549 1.00 92.06 115 LEU A O 1
ATOM 944 N N . THR A 1 116 ? -3.079 8.701 10.780 1.00 89.44 116 THR A N 1
ATOM 945 C CA . THR A 1 116 ? -2.592 9.865 11.540 1.00 89.44 116 THR A CA 1
ATOM 946 C C . THR A 1 116 ? -3.719 10.784 12.009 1.00 89.44 116 THR A C 1
ATOM 948 O O . THR A 1 116 ? -3.584 11.409 13.052 1.00 89.44 116 THR A O 1
ATOM 951 N N . ASN A 1 117 ? -4.820 10.881 11.259 1.00 88.50 117 ASN A N 1
ATOM 952 C CA . ASN A 1 117 ? -5.925 11.769 11.625 1.00 88.50 117 ASN A CA 1
ATOM 953 C C . ASN A 1 117 ? -6.876 11.149 12.658 1.00 88.50 117 ASN A C 1
ATOM 955 O O . ASN A 1 117 ? -7.404 11.863 13.498 1.00 88.50 117 ASN A O 1
ATOM 959 N N . ILE A 1 118 ? -7.146 9.843 12.568 1.00 88.44 118 ILE A N 1
ATOM 960 C CA . ILE A 1 118 ? -8.133 9.165 13.432 1.00 88.44 118 ILE A CA 1
ATOM 961 C C . ILE A 1 118 ? -7.542 8.808 14.787 1.00 88.44 118 ILE A C 1
ATOM 963 O O . ILE A 1 118 ? -8.221 8.830 15.809 1.00 88.44 118 ILE A O 1
ATOM 967 N N . PHE A 1 119 ? -6.285 8.404 14.771 1.00 83.56 119 PHE A N 1
ATOM 968 C CA . PHE A 1 119 ? -5.560 8.014 15.953 1.00 83.56 119 PHE A CA 1
ATOM 969 C C . PHE A 1 119 ? -4.543 9.130 16.154 1.00 83.56 119 PHE A C 1
ATOM 971 O O . PHE A 1 119 ? -3.791 9.392 15.218 1.00 83.56 119 PHE A O 1
ATOM 978 N N . ASP A 1 120 ? -4.518 9.789 17.317 1.00 76.50 120 ASP A N 1
ATOM 979 C CA . ASP A 1 120 ? -3.537 10.838 17.667 1.00 76.50 120 ASP A CA 1
ATOM 980 C C . ASP A 1 120 ? -2.114 10.246 17.795 1.00 76.50 120 ASP A C 1
ATOM 982 O O . ASP A 1 120 ? -1.461 10.264 18.837 1.00 76.50 120 ASP A O 1
ATOM 986 N N . ILE A 1 121 ? -1.651 9.606 16.723 1.00 75.88 121 ILE A N 1
ATOM 987 C CA . ILE A 1 121 ? -0.433 8.826 16.641 1.00 75.88 121 ILE A CA 1
ATOM 988 C C . ILE A 1 121 ? 0.699 9.806 16.402 1.00 75.88 121 ILE A C 1
ATOM 990 O O . ILE A 1 121 ? 0.872 10.352 15.309 1.00 75.88 121 ILE A O 1
ATOM 994 N N . LYS A 1 122 ? 1.510 9.973 17.440 1.00 74.62 122 LYS A N 1
ATOM 995 C CA . LYS A 1 122 ? 2.726 10.779 17.422 1.00 74.62 122 LYS A CA 1
ATOM 996 C C . LYS A 1 122 ? 3.955 9.878 17.523 1.00 74.62 122 LYS A C 1
ATOM 998 O O . LYS A 1 122 ? 3.883 8.731 17.972 1.00 74.62 122 LYS A O 1
ATOM 1003 N N . ASN A 1 123 ? 5.105 10.423 17.136 1.00 76.12 123 ASN A N 1
ATOM 1004 C CA . ASN A 1 123 ? 6.418 9.811 17.345 1.00 76.12 123 ASN A CA 1
ATOM 1005 C C . ASN A 1 123 ? 6.548 8.420 16.679 1.00 76.12 123 ASN A C 1
ATOM 1007 O O . ASN A 1 123 ? 6.130 8.220 15.541 1.00 76.12 123 ASN A O 1
ATOM 1011 N N . LYS A 1 124 ? 7.124 7.445 17.389 1.00 78.06 124 LYS A N 1
ATOM 1012 C CA . LYS A 1 124 ? 7.535 6.130 16.873 1.00 78.06 124 LYS A CA 1
ATOM 1013 C C . LYS A 1 124 ? 6.450 5.368 16.099 1.00 78.06 124 LYS A C 1
ATOM 1015 O O . LYS A 1 124 ? 6.740 4.795 15.055 1.00 78.06 124 LYS A O 1
ATOM 1020 N N . ALA A 1 125 ? 5.203 5.369 16.572 1.00 82.88 125 ALA A N 1
ATOM 1021 C CA . ALA A 1 125 ? 4.116 4.655 15.897 1.00 82.88 125 ALA A CA 1
ATOM 1022 C C . ALA A 1 125 ? 3.755 5.282 14.534 1.00 82.88 125 ALA A C 1
ATOM 1024 O O . ALA A 1 125 ? 3.358 4.573 13.606 1.00 82.88 125 ALA A O 1
ATOM 1025 N N . LEU A 1 126 ? 3.948 6.595 14.380 1.00 85.81 126 LEU A N 1
ATOM 1026 C CA . LEU A 1 126 ? 3.775 7.281 13.104 1.00 85.81 126 LEU A CA 1
ATOM 1027 C C . LEU A 1 126 ? 4.875 6.881 12.117 1.00 85.81 126 LEU A C 1
ATOM 1029 O O . LEU A 1 126 ? 4.592 6.620 10.946 1.00 85.81 126 LEU A O 1
ATOM 1033 N N . ASP A 1 127 ? 6.116 6.795 12.593 1.00 87.62 127 ASP A N 1
ATOM 1034 C CA . ASP A 1 127 ? 7.245 6.354 11.776 1.00 87.62 127 ASP A CA 1
ATOM 1035 C C . ASP A 1 127 ? 7.092 4.894 11.350 1.00 87.62 127 ASP A C 1
ATOM 1037 O O . ASP A 1 127 ? 7.315 4.589 10.184 1.00 87.62 127 ASP A O 1
ATOM 1041 N N . GLU A 1 128 ? 6.598 4.010 12.222 1.00 88.88 128 GLU A N 1
ATOM 1042 C CA . GLU A 1 128 ? 6.257 2.628 11.856 1.00 88.88 128 GLU A CA 1
ATOM 1043 C C . GLU A 1 128 ? 5.266 2.578 10.680 1.00 88.88 128 GLU A C 1
ATOM 1045 O O . GLU A 1 128 ? 5.514 1.900 9.683 1.00 88.88 128 GLU A O 1
ATOM 1050 N N . ILE A 1 129 ? 4.169 3.342 10.743 1.00 91.00 129 ILE A N 1
ATOM 1051 C CA . ILE A 1 129 ? 3.165 3.399 9.664 1.00 91.00 129 ILE A CA 1
ATOM 1052 C C . ILE A 1 129 ? 3.780 3.911 8.358 1.00 91.00 129 ILE A C 1
ATOM 1054 O O . ILE A 1 129 ? 3.478 3.399 7.276 1.00 91.00 129 ILE A O 1
ATOM 1058 N N . ARG A 1 130 ? 4.632 4.934 8.444 1.00 92.06 130 ARG A N 1
ATOM 1059 C CA . ARG A 1 130 ? 5.276 5.535 7.273 1.00 92.06 130 ARG A CA 1
ATOM 1060 C C . ARG A 1 130 ? 6.332 4.618 6.668 1.00 92.06 130 ARG A C 1
ATOM 1062 O O . ARG A 1 130 ? 6.411 4.529 5.448 1.00 92.06 130 ARG A O 1
ATOM 1069 N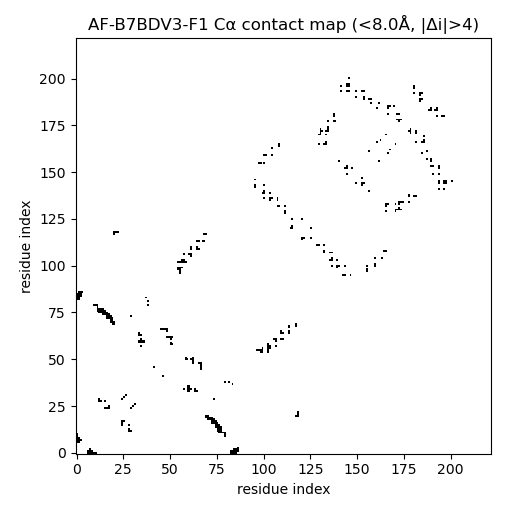 N . ILE A 1 131 ? 7.103 3.908 7.485 1.00 93.12 131 ILE A N 1
ATOM 1070 C CA . ILE A 1 131 ? 8.084 2.929 7.012 1.00 93.12 131 ILE A CA 1
ATOM 1071 C C . ILE A 1 131 ? 7.368 1.745 6.351 1.00 93.12 131 ILE A C 1
ATOM 1073 O O . ILE A 1 131 ? 7.774 1.310 5.280 1.00 93.12 131 ILE A O 1
ATOM 1077 N N . GLU A 1 132 ? 6.248 1.270 6.901 1.00 92.69 132 GLU A N 1
ATOM 1078 C CA . GLU A 1 132 ? 5.424 0.256 6.231 1.00 92.69 132 GLU A CA 1
ATOM 1079 C C . GLU A 1 132 ? 4.834 0.747 4.897 1.00 92.69 132 GLU A C 1
ATOM 1081 O O . GLU A 1 132 ? 4.596 -0.047 3.984 1.00 92.69 132 GLU A O 1
ATOM 1086 N N . ALA A 1 133 ? 4.534 2.043 4.776 1.00 94.38 133 ALA A N 1
ATOM 1087 C CA . ALA A 1 133 ? 4.131 2.661 3.513 1.00 94.38 133 ALA A CA 1
ATOM 1088 C C . ALA A 1 133 ? 5.283 2.701 2.514 1.00 94.38 133 ALA A C 1
ATOM 1090 O O . ALA A 1 133 ? 5.097 2.274 1.376 1.00 94.38 133 ALA A O 1
ATOM 1091 N N . LEU A 1 134 ? 6.467 3.111 2.962 1.00 95.50 134 LEU A N 1
ATOM 1092 C CA . LEU A 1 134 ? 7.677 3.098 2.157 1.00 95.50 134 LEU A CA 1
ATOM 1093 C C . LEU A 1 134 ? 7.988 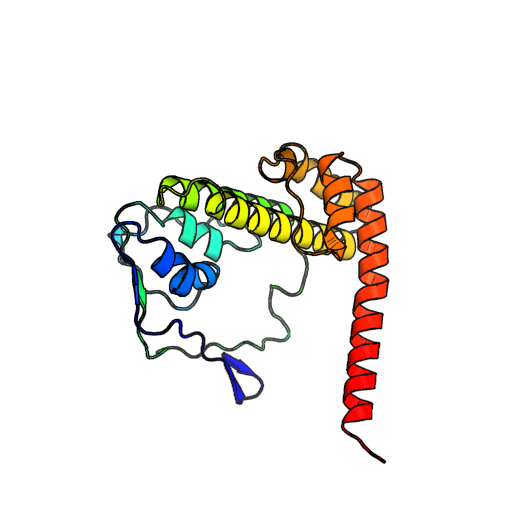1.688 1.640 1.00 95.50 134 LEU A C 1
ATOM 1095 O O . LEU A 1 134 ? 8.174 1.508 0.442 1.00 95.50 134 LEU A O 1
ATOM 1099 N N . ASP A 1 135 ? 7.981 0.681 2.515 1.00 94.62 135 ASP A N 1
ATOM 1100 C CA . ASP A 1 135 ? 8.250 -0.707 2.133 1.00 94.62 135 ASP A CA 1
ATOM 1101 C C . ASP A 1 135 ? 7.253 -1.201 1.074 1.00 94.62 135 ASP A C 1
ATOM 1103 O O . ASP A 1 135 ? 7.651 -1.846 0.107 1.00 94.62 135 ASP A O 1
ATOM 1107 N N . GLY A 1 136 ? 5.967 -0.859 1.210 1.00 93.38 136 GLY A N 1
ATOM 1108 C CA . GLY A 1 136 ? 4.951 -1.182 0.205 1.00 93.38 136 GLY A CA 1
ATOM 1109 C C . GLY A 1 136 ? 5.200 -0.507 -1.148 1.00 93.38 136 GLY A C 1
ATOM 1110 O O . GLY A 1 136 ? 5.073 -1.154 -2.187 1.00 93.38 136 GLY A O 1
ATOM 1111 N N . ILE A 1 137 ? 5.595 0.770 -1.144 1.00 95.44 137 ILE A N 1
ATOM 1112 C CA . ILE A 1 137 ? 5.933 1.520 -2.362 1.00 95.44 137 ILE A CA 1
ATOM 1113 C C . ILE A 1 137 ? 7.157 0.902 -3.045 1.00 95.44 137 ILE A C 1
ATOM 1115 O O . ILE A 1 137 ? 7.114 0.642 -4.245 1.00 95.44 137 ILE A O 1
ATOM 1119 N N . LEU A 1 138 ? 8.222 0.607 -2.296 1.00 96.12 138 LEU A N 1
ATOM 1120 C CA . LEU A 1 138 ? 9.456 0.032 -2.841 1.00 96.12 138 LEU A CA 1
ATOM 1121 C C . LEU A 1 138 ? 9.241 -1.367 -3.431 1.00 96.12 138 LEU A C 1
ATOM 1123 O O . LEU A 1 138 ? 9.804 -1.678 -4.478 1.00 96.12 138 LEU A O 1
ATOM 1127 N N . GLU A 1 139 ? 8.384 -2.191 -2.827 1.00 93.31 139 GLU A N 1
ATOM 1128 C CA . GLU A 1 139 ? 7.950 -3.464 -3.422 1.00 93.31 139 GLU A CA 1
ATOM 1129 C C . GLU A 1 139 ? 7.151 -3.256 -4.720 1.00 93.31 139 GLU A C 1
ATOM 1131 O O . GLU A 1 139 ? 7.313 -3.999 -5.694 1.00 93.31 139 GLU A O 1
ATOM 1136 N N . GLY A 1 140 ? 6.316 -2.214 -4.768 1.00 93.38 140 GLY A N 1
ATOM 1137 C CA . GLY A 1 140 ? 5.620 -1.790 -5.983 1.00 93.38 140 GLY A CA 1
ATOM 1138 C C . GLY A 1 140 ? 6.590 -1.398 -7.098 1.00 93.38 140 GLY A C 1
ATOM 1139 O O . GLY A 1 140 ? 6.443 -1.864 -8.229 1.00 93.38 140 GLY A O 1
ATOM 1140 N N . VAL A 1 141 ? 7.619 -0.613 -6.771 1.00 95.69 141 VAL A N 1
ATOM 1141 C CA . VAL A 1 141 ? 8.708 -0.234 -7.687 1.00 95.69 141 VAL A CA 1
ATOM 1142 C C . VAL A 1 141 ? 9.459 -1.468 -8.173 1.00 95.69 141 VAL A C 1
ATOM 1144 O O . VAL A 1 141 ? 9.633 -1.650 -9.376 1.00 95.69 141 VAL A O 1
ATOM 1147 N N . TYR A 1 142 ? 9.855 -2.351 -7.256 1.00 94.75 142 TYR A N 1
ATOM 1148 C CA . TYR A 1 142 ? 10.532 -3.600 -7.589 1.00 94.75 142 TYR A CA 1
ATOM 1149 C C . TYR A 1 142 ? 9.714 -4.453 -8.565 1.00 94.75 142 TYR A C 1
ATOM 1151 O O . TYR A 1 142 ? 10.250 -4.947 -9.560 1.00 94.75 142 TYR A O 1
ATOM 1159 N N . THR A 1 143 ? 8.411 -4.589 -8.315 1.00 91.81 143 THR A N 1
ATOM 1160 C CA . THR A 1 143 ? 7.506 -5.350 -9.183 1.00 91.81 143 THR A CA 1
ATOM 1161 C C . THR A 1 143 ? 7.358 -4.680 -10.551 1.00 91.81 143 THR A C 1
ATOM 1163 O O . THR A 1 143 ? 7.459 -5.357 -11.570 1.00 91.81 143 THR A O 1
ATOM 1166 N N . CYS A 1 144 ? 7.182 -3.355 -10.583 1.00 93.88 144 CYS A N 1
ATOM 1167 C CA . CYS A 1 144 ? 7.085 -2.556 -11.807 1.00 93.88 144 CYS A CA 1
ATOM 1168 C C . CYS A 1 144 ? 8.317 -2.744 -12.707 1.00 93.88 144 CYS A C 1
ATOM 1170 O O . CYS A 1 144 ? 8.192 -3.140 -13.865 1.00 93.88 144 CYS A O 1
ATOM 1172 N N . CYS A 1 145 ? 9.519 -2.567 -12.152 1.00 95.00 145 CYS A N 1
ATOM 1173 C CA . CYS A 1 145 ? 10.775 -2.698 -12.892 1.00 95.00 145 CYS A CA 1
ATOM 1174 C C . CYS A 1 145 ? 11.033 -4.118 -13.419 1.00 95.00 145 CYS A C 1
ATOM 1176 O O . CYS A 1 145 ? 11.695 -4.280 -14.443 1.00 95.00 145 CYS A O 1
ATOM 1178 N N . ASN A 1 146 ? 10.549 -5.153 -12.728 1.00 91.88 146 ASN A N 1
ATOM 1179 C CA . ASN A 1 146 ? 10.703 -6.536 -13.183 1.00 91.88 146 ASN A CA 1
ATOM 1180 C C . ASN A 1 146 ? 9.645 -6.958 -14.207 1.00 91.88 146 ASN A C 1
ATOM 1182 O O . ASN A 1 146 ? 9.905 -7.868 -14.990 1.00 91.88 146 ASN A O 1
ATOM 1186 N N . ALA A 1 147 ? 8.480 -6.309 -14.217 1.00 90.75 147 ALA A N 1
ATOM 1187 C CA . ALA A 1 147 ? 7.389 -6.651 -15.121 1.00 90.75 147 ALA A CA 1
ATOM 1188 C C . ALA A 1 147 ? 7.400 -5.861 -16.437 1.00 90.75 147 ALA A C 1
ATOM 1190 O O . ALA A 1 147 ? 6.940 -6.374 -17.453 1.00 90.75 147 ALA A O 1
ATOM 1191 N N . LEU A 1 148 ? 7.908 -4.625 -16.431 1.00 91.56 148 LEU A N 1
ATOM 1192 C CA . LEU A 1 148 ? 7.852 -3.728 -17.584 1.00 91.56 148 LEU A CA 1
ATOM 1193 C C . LEU A 1 148 ? 9.207 -3.568 -18.300 1.00 91.56 148 LEU A C 1
ATOM 1195 O O . LEU A 1 148 ? 10.268 -3.677 -17.673 1.00 91.56 148 LEU A O 1
ATOM 1199 N N . PRO A 1 149 ? 9.203 -3.239 -19.608 1.00 94.44 149 PRO A N 1
ATOM 1200 C CA . PRO A 1 149 ? 10.394 -2.765 -20.308 1.00 94.44 149 PRO A CA 1
ATOM 1201 C C . PRO A 1 149 ? 10.943 -1.478 -19.683 1.00 94.44 149 PRO A C 1
ATOM 1203 O O . PRO A 1 149 ? 10.180 -0.640 -19.204 1.00 94.44 149 PRO A O 1
ATOM 1206 N N . GLN A 1 150 ? 12.261 -1.274 -19.763 1.00 95.75 150 GLN A N 1
ATOM 1207 C CA . GLN A 1 150 ? 12.960 -0.150 -19.124 1.00 95.75 150 GLN A CA 1
ATOM 1208 C C . GLN A 1 150 ? 12.314 1.214 -19.390 1.00 95.75 150 GLN A C 1
ATOM 1210 O O . GLN A 1 150 ? 12.103 1.983 -18.456 1.00 95.75 150 GLN A O 1
ATOM 1215 N N . LYS A 1 151 ? 11.991 1.516 -20.655 1.00 96.12 151 LYS A N 1
ATOM 1216 C CA . LYS A 1 151 ? 11.400 2.804 -21.047 1.00 96.12 151 LYS A CA 1
ATOM 1217 C C . LYS A 1 151 ? 10.059 3.047 -20.346 1.00 96.12 151 LYS A C 1
ATOM 1219 O O . LYS A 1 151 ? 9.842 4.131 -19.814 1.00 96.12 151 LYS A O 1
ATOM 1224 N N . THR A 1 152 ? 9.189 2.039 -20.323 1.00 94.69 152 THR A N 1
ATOM 1225 C CA . THR A 1 152 ? 7.866 2.120 -19.688 1.00 94.69 152 THR A CA 1
ATOM 1226 C C . THR A 1 152 ? 7.986 2.177 -18.168 1.00 94.69 152 THR A C 1
ATOM 1228 O O . THR A 1 152 ? 7.360 3.024 -17.542 1.00 94.69 152 THR A O 1
ATOM 1231 N N . ALA A 1 153 ? 8.850 1.343 -17.579 1.00 95.19 153 ALA A N 1
ATOM 1232 C CA . ALA A 1 153 ? 9.092 1.330 -16.140 1.00 95.19 153 ALA A CA 1
ATOM 1233 C C . ALA A 1 153 ? 9.591 2.691 -15.638 1.00 95.19 153 ALA A C 1
ATOM 1235 O O . ALA A 1 153 ? 9.030 3.234 -14.696 1.00 95.19 153 ALA A O 1
ATOM 1236 N N . ILE A 1 154 ? 10.607 3.276 -16.285 1.00 96.12 154 ILE A N 1
ATOM 1237 C CA . ILE A 1 154 ? 11.146 4.587 -15.890 1.00 96.12 154 ILE A CA 1
ATOM 1238 C C . ILE A 1 154 ? 10.067 5.666 -15.975 1.00 96.12 154 ILE A C 1
ATOM 1240 O O . ILE A 1 154 ? 9.932 6.439 -15.033 1.00 96.12 154 ILE A O 1
ATOM 1244 N N . LYS A 1 155 ? 9.262 5.674 -17.045 1.00 95.38 155 LYS A N 1
ATOM 1245 C CA . LYS A 1 155 ? 8.145 6.616 -17.187 1.00 95.38 155 LYS A CA 1
ATOM 1246 C C . LYS A 1 155 ? 7.139 6.480 -16.036 1.00 95.38 155 LYS A C 1
ATOM 1248 O O . LYS A 1 155 ? 6.724 7.485 -15.469 1.00 95.38 155 LYS A O 1
ATOM 1253 N N . GLU A 1 156 ? 6.776 5.254 -15.661 1.00 94.25 156 GLU A N 1
ATOM 1254 C CA . GLU A 1 156 ? 5.914 4.982 -14.499 1.00 94.25 156 GLU A CA 1
ATOM 1255 C C . GLU A 1 156 ? 6.542 5.481 -13.185 1.00 94.25 156 GLU A C 1
ATOM 1257 O O . GLU A 1 156 ? 5.846 6.066 -12.354 1.00 94.25 156 GLU A O 1
ATOM 1262 N N . LEU A 1 157 ? 7.854 5.309 -12.986 1.00 95.50 157 LEU A N 1
ATOM 1263 C CA . LEU A 1 157 ? 8.544 5.840 -11.803 1.00 95.50 157 LEU A CA 1
ATOM 1264 C C . LEU A 1 157 ? 8.547 7.374 -11.783 1.00 95.50 157 LEU A C 1
ATOM 1266 O O . LEU A 1 157 ? 8.238 7.967 -10.754 1.00 95.50 157 LEU A O 1
ATOM 1270 N N . GLU A 1 158 ? 8.855 8.022 -12.905 1.00 94.81 158 GLU A N 1
ATOM 1271 C CA . GLU A 1 158 ? 8.898 9.483 -13.017 1.00 94.81 158 GLU A CA 1
ATOM 1272 C C . GLU A 1 158 ? 7.530 10.117 -12.761 1.00 94.81 158 GLU A C 1
ATOM 1274 O O . GLU A 1 158 ? 7.432 11.092 -12.017 1.00 94.81 158 GLU A O 1
ATOM 1279 N N . ILE A 1 159 ? 6.464 9.553 -13.334 1.00 93.38 159 ILE A N 1
ATOM 1280 C CA . ILE A 1 159 ? 5.101 10.067 -13.147 1.00 93.38 159 ILE A CA 1
ATOM 1281 C C . ILE A 1 159 ? 4.684 9.973 -11.679 1.00 93.38 159 ILE A C 1
ATOM 1283 O O . ILE A 1 159 ? 4.109 10.917 -11.140 1.00 93.38 159 ILE A O 1
ATOM 1287 N N . ASN A 1 160 ? 4.969 8.844 -11.027 1.00 93.50 160 ASN A N 1
ATOM 1288 C CA . ASN A 1 160 ? 4.360 8.538 -9.737 1.00 93.50 160 ASN A CA 1
ATOM 1289 C C . ASN A 1 160 ? 5.239 8.865 -8.520 1.00 93.50 160 ASN A C 1
ATOM 1291 O O . ASN A 1 160 ? 4.699 9.078 -7.438 1.00 93.50 160 ASN A O 1
ATOM 1295 N N . LEU A 1 161 ? 6.570 8.901 -8.654 1.00 92.81 161 LEU A N 1
ATOM 1296 C CA . LEU A 1 161 ? 7.484 9.077 -7.514 1.00 92.81 161 LEU A CA 1
ATOM 1297 C C . LEU A 1 161 ? 8.061 10.486 -7.383 1.00 92.81 161 LEU A C 1
ATOM 1299 O O . LEU A 1 161 ? 8.581 10.817 -6.321 1.00 92.81 161 LEU A O 1
ATOM 1303 N N . ASN A 1 162 ? 7.992 11.324 -8.422 1.00 85.62 162 ASN A N 1
ATOM 1304 C CA . ASN A 1 162 ? 8.673 12.624 -8.419 1.00 85.62 162 ASN A CA 1
ATOM 1305 C C . ASN A 1 162 ? 8.229 13.576 -7.296 1.00 85.62 162 ASN A C 1
ATOM 1307 O O . ASN A 1 162 ? 9.033 14.429 -6.914 1.00 85.62 162 ASN A O 1
ATOM 1311 N N . ASN A 1 163 ? 7.002 13.403 -6.790 1.00 77.81 163 ASN A N 1
ATOM 1312 C CA . ASN A 1 163 ? 6.373 14.210 -5.737 1.00 77.81 163 ASN A CA 1
ATOM 1313 C C . ASN A 1 163 ? 5.691 13.332 -4.665 1.00 77.81 163 ASN A C 1
ATOM 1315 O O . ASN A 1 163 ? 4.669 13.717 -4.088 1.00 77.81 163 ASN A O 1
ATOM 1319 N N . ASP A 1 164 ? 6.170 12.100 -4.454 1.00 84.62 164 ASP A N 1
ATOM 1320 C CA . ASP A 1 164 ? 5.587 11.242 -3.423 1.00 84.62 164 ASP A CA 1
ATOM 1321 C C . ASP A 1 164 ? 6.036 11.672 -2.016 1.00 84.62 164 ASP A C 1
ATOM 1323 O O . ASP A 1 164 ? 7.216 11.626 -1.657 1.00 84.62 164 ASP A O 1
ATOM 1327 N N . ARG A 1 165 ? 5.053 12.017 -1.179 1.00 78.62 165 ARG A N 1
ATOM 1328 C CA . ARG A 1 165 ? 5.264 12.520 0.187 1.00 78.62 165 ARG A CA 1
ATOM 1329 C C . ARG A 1 165 ? 5.934 11.510 1.118 1.00 78.62 165 ARG A C 1
ATOM 1331 O O . ARG A 1 165 ? 6.514 11.908 2.130 1.00 78.62 165 ARG A O 1
ATOM 1338 N N . VAL A 1 166 ? 5.792 10.207 0.861 1.00 79.56 166 VAL A N 1
ATOM 1339 C CA . VAL A 1 166 ? 6.400 9.168 1.707 1.00 79.56 166 VAL A CA 1
ATOM 1340 C C . VAL A 1 166 ? 7.898 9.086 1.425 1.00 79.56 166 VAL A C 1
ATOM 1342 O O . VAL A 1 166 ? 8.687 9.035 2.371 1.00 79.56 166 VAL A O 1
ATOM 1345 N N . LEU A 1 167 ? 8.301 9.140 0.154 1.00 80.88 167 LEU A N 1
ATOM 1346 C CA . LEU A 1 167 ? 9.708 9.143 -0.250 1.00 80.88 167 LEU A CA 1
ATOM 1347 C C . LEU A 1 167 ? 10.459 10.416 0.165 1.00 80.88 167 LEU A C 1
ATOM 1349 O O . LEU A 1 167 ? 11.609 10.320 0.594 1.00 80.88 167 LEU A O 1
ATOM 1353 N N . GLU A 1 168 ? 9.822 11.588 0.122 1.00 80.94 168 GLU A N 1
ATOM 1354 C CA . GLU A 1 168 ? 10.446 12.873 0.498 1.00 80.94 168 GLU A CA 1
ATOM 1355 C C . GLU A 1 168 ? 10.962 12.916 1.947 1.00 80.94 168 GLU A C 1
ATOM 1357 O O . GLU A 1 168 ? 11.895 13.653 2.266 1.00 80.94 168 GLU A O 1
ATOM 1362 N N . ARG A 1 169 ? 10.400 12.094 2.839 1.00 80.06 169 ARG A N 1
ATOM 1363 C CA . AR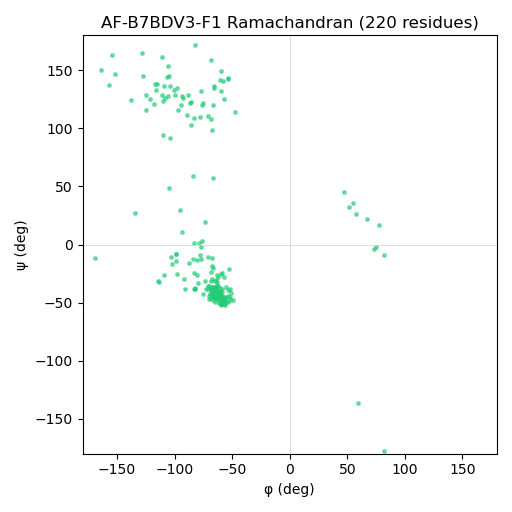G A 1 169 ? 10.705 12.104 4.280 1.00 80.06 169 ARG A CA 1
ATOM 1364 C C . ARG A 1 169 ? 12.040 11.457 4.666 1.00 80.06 169 ARG A C 1
ATOM 1366 O O . ARG A 1 169 ? 12.324 11.363 5.855 1.00 80.06 169 ARG A O 1
ATOM 1373 N N . LYS A 1 170 ? 12.849 10.999 3.699 1.00 80.19 170 LYS A N 1
ATOM 1374 C CA . LYS A 1 170 ? 14.171 10.368 3.920 1.00 80.19 170 LYS A CA 1
ATOM 1375 C C . LYS A 1 170 ? 14.156 9.218 4.943 1.00 80.19 170 LYS A C 1
ATOM 1377 O O . LYS A 1 170 ? 15.133 8.967 5.645 1.00 80.19 170 LYS A O 1
ATOM 1382 N N . LEU A 1 171 ? 13.042 8.490 5.015 1.00 87.88 171 LEU A N 1
ATOM 1383 C CA . LEU A 1 171 ? 12.915 7.291 5.844 1.00 87.88 171 LEU A CA 1
ATOM 1384 C C . LEU A 1 171 ? 13.784 6.158 5.288 1.00 87.88 171 LEU A C 1
ATOM 1386 O O . LEU A 1 171 ? 14.120 6.143 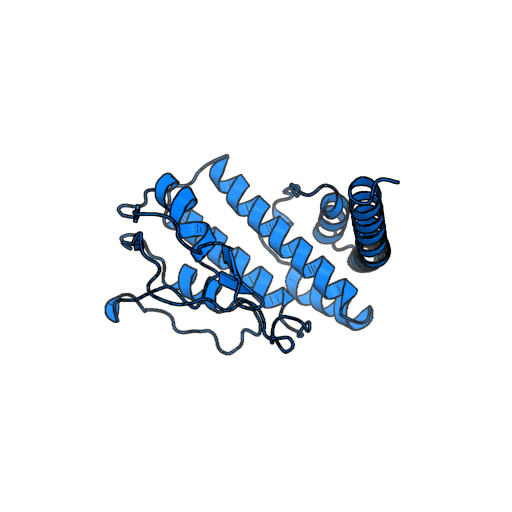4.102 1.00 87.88 171 LEU A O 1
ATOM 1390 N N . THR A 1 172 ? 14.119 5.186 6.138 1.00 91.06 172 THR A N 1
ATOM 1391 C CA . THR A 1 172 ? 14.877 3.990 5.747 1.00 91.06 172 THR A CA 1
ATOM 1392 C C . THR A 1 172 ? 13.989 2.753 5.807 1.00 91.06 172 THR A C 1
ATOM 1394 O O . THR A 1 172 ? 13.361 2.485 6.828 1.00 91.06 172 THR A O 1
ATOM 1397 N N . SER A 1 173 ? 13.970 1.980 4.720 1.00 90.81 173 SER A N 1
ATOM 1398 C CA . SER A 1 173 ? 13.254 0.702 4.655 1.00 90.81 173 SER A CA 1
ATOM 1399 C C . SER A 1 173 ? 13.731 -0.283 5.730 1.00 90.81 173 SER A C 1
ATOM 1401 O O . SER A 1 173 ? 14.939 -0.427 5.983 1.00 90.81 173 SER A O 1
ATOM 1403 N N . THR A 1 174 ? 12.788 -1.029 6.317 1.00 90.88 174 THR A N 1
ATOM 1404 C CA . THR A 1 174 ? 13.134 -2.139 7.221 1.00 90.88 174 THR A CA 1
ATOM 1405 C C . THR A 1 174 ? 13.788 -3.304 6.479 1.00 90.88 174 THR A C 1
ATOM 1407 O O . THR A 1 174 ? 14.554 -4.070 7.063 1.00 90.88 174 THR A O 1
ATOM 1410 N N . ARG A 1 175 ? 13.540 -3.423 5.170 1.00 88.38 175 ARG A N 1
ATOM 1411 C CA . ARG A 1 175 ? 14.015 -4.522 4.333 1.00 88.38 175 ARG A CA 1
ATOM 1412 C C . ARG A 1 175 ? 15.380 -4.174 3.758 1.00 88.38 175 ARG A C 1
ATOM 1414 O O . ARG A 1 175 ? 15.500 -3.314 2.893 1.00 88.38 175 ARG A O 1
ATOM 1421 N N . LEU A 1 176 ? 16.418 -4.882 4.207 1.00 88.88 176 LEU A N 1
ATOM 1422 C CA . LEU A 1 176 ? 17.811 -4.620 3.815 1.00 88.88 176 LEU A CA 1
ATOM 1423 C C . LEU A 1 176 ? 18.009 -4.552 2.294 1.00 88.88 176 LEU A C 1
ATOM 1425 O O . LEU A 1 176 ? 18.632 -3.619 1.797 1.00 88.88 176 LEU A O 1
ATOM 1429 N N . HIS A 1 177 ? 17.416 -5.493 1.557 1.00 87.44 177 HIS A N 1
ATOM 1430 C CA . HIS A 1 177 ? 17.506 -5.551 0.097 1.00 87.44 177 HIS A CA 1
ATOM 1431 C C . HIS A 1 177 ? 16.724 -4.436 -0.622 1.00 87.44 177 HIS A C 1
ATOM 1433 O O . HIS A 1 177 ? 16.895 -4.259 -1.819 1.00 87.44 177 HIS A O 1
ATOM 1439 N N . LEU A 1 178 ? 15.873 -3.673 0.069 1.00 91.88 178 LEU A N 1
ATOM 1440 C CA . LEU A 1 178 ? 15.200 -2.506 -0.507 1.00 91.88 178 LEU A CA 1
ATOM 1441 C C . LEU A 1 178 ? 15.894 -1.189 -0.146 1.00 91.88 178 LEU A C 1
ATOM 1443 O O . LEU A 1 178 ? 15.544 -0.156 -0.705 1.00 91.88 178 LEU A O 1
ATOM 1447 N N . ARG A 1 179 ? 16.890 -1.181 0.750 1.00 94.25 179 ARG A N 1
ATOM 1448 C CA . ARG A 1 179 ? 17.580 0.059 1.148 1.00 94.25 179 ARG A CA 1
ATOM 1449 C C . ARG A 1 179 ? 18.340 0.734 -0.003 1.00 94.25 179 ARG A C 1
ATOM 1451 O O . ARG A 1 179 ? 18.204 1.949 -0.127 1.00 94.25 179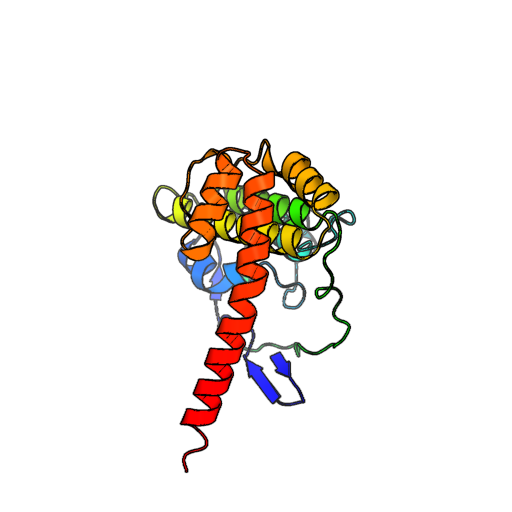 ARG A O 1
ATOM 1458 N N . PRO A 1 180 ? 19.074 0.015 -0.878 1.00 95.25 180 PRO A N 1
ATOM 1459 C CA . PRO A 1 180 ? 19.674 0.651 -2.051 1.00 95.25 180 PRO A CA 1
ATOM 1460 C C . PRO A 1 180 ? 18.611 1.193 -3.012 1.00 95.25 180 PRO A C 1
ATOM 1462 O O . PRO A 1 180 ? 18.742 2.307 -3.511 1.00 95.25 180 PRO A O 1
ATOM 1465 N N . LEU A 1 181 ? 17.513 0.451 -3.206 1.00 95.50 181 LEU A N 1
ATOM 1466 C CA . LEU A 1 181 ? 16.387 0.910 -4.023 1.00 95.50 181 LEU A CA 1
ATOM 1467 C C . LEU A 1 181 ? 15.777 2.203 -3.471 1.00 95.50 181 LEU A C 1
ATOM 1469 O O . LEU A 1 181 ? 15.555 3.143 -4.227 1.00 95.50 181 LEU A O 1
ATOM 1473 N N . ASN A 1 182 ? 15.568 2.267 -2.156 1.00 95.19 182 ASN A N 1
ATOM 1474 C CA . ASN A 1 182 ? 15.098 3.458 -1.457 1.00 95.19 182 ASN A CA 1
ATOM 1475 C C . ASN A 1 182 ? 15.981 4.674 -1.758 1.00 95.19 182 ASN A C 1
ATOM 1477 O O . ASN A 1 182 ? 15.474 5.715 -2.166 1.00 95.19 182 ASN A O 1
ATOM 1481 N N . PHE A 1 183 ? 17.303 4.515 -1.638 1.00 94.62 183 PHE A N 1
ATOM 1482 C CA . PHE A 1 183 ? 18.260 5.573 -1.956 1.00 94.62 183 PHE A CA 1
ATOM 1483 C C . PHE A 1 183 ? 18.129 6.046 -3.412 1.00 94.62 183 PHE A C 1
ATOM 1485 O O . PHE A 1 183 ? 18.067 7.250 -3.663 1.00 94.62 183 PHE A O 1
ATOM 1492 N N . PHE A 1 184 ? 18.035 5.129 -4.378 1.00 95.50 184 PHE A N 1
ATOM 1493 C CA . PHE A 1 184 ? 17.883 5.509 -5.785 1.00 95.50 184 PHE A CA 1
ATOM 1494 C C . PHE A 1 184 ? 16.560 6.229 -6.059 1.00 95.50 184 PHE A C 1
ATOM 1496 O O . PHE A 1 184 ? 16.554 7.215 -6.792 1.00 95.50 184 PHE A O 1
ATOM 1503 N N . CYS A 1 185 ? 15.455 5.785 -5.456 1.00 94.56 185 CYS A N 1
ATOM 1504 C CA . CYS A 1 185 ? 14.151 6.431 -5.598 1.00 94.56 185 CYS A CA 1
ATOM 1505 C C . CYS A 1 185 ? 14.134 7.839 -4.985 1.00 94.56 185 CYS A C 1
ATOM 1507 O O . CYS A 1 185 ? 13.670 8.770 -5.638 1.00 94.56 185 CYS A O 1
ATOM 1509 N N . GLN A 1 186 ? 14.689 8.021 -3.782 1.00 92.56 186 GLN A N 1
ATOM 1510 C CA . GLN A 1 186 ? 14.755 9.324 -3.104 1.00 92.56 186 GLN A CA 1
ATOM 1511 C C . GLN A 1 186 ? 15.588 10.353 -3.879 1.00 92.56 186 GLN A C 1
ATOM 1513 O O . GLN A 1 186 ? 15.244 11.531 -3.908 1.00 92.56 186 GLN A O 1
ATOM 1518 N N . ASN A 1 187 ? 16.656 9.904 -4.542 1.00 92.06 187 ASN A N 1
ATOM 1519 C CA . ASN A 1 187 ? 17.532 10.759 -5.349 1.00 92.06 187 ASN A CA 1
ATOM 1520 C C . ASN A 1 187 ? 17.139 10.800 -6.836 1.00 92.06 187 ASN A C 1
ATOM 1522 O O . ASN A 1 187 ? 17.901 11.297 -7.663 1.00 92.06 187 ASN A O 1
ATOM 1526 N N . LYS A 1 188 ? 15.962 10.271 -7.198 1.00 93.31 188 LYS A N 1
ATOM 1527 C CA . LYS A 1 188 ? 15.429 10.274 -8.574 1.00 93.31 188 LYS A CA 1
ATOM 1528 C C . LYS A 1 188 ? 16.354 9.593 -9.600 1.00 93.31 188 LYS A C 1
ATOM 1530 O O . LYS A 1 188 ? 16.300 9.859 -10.798 1.00 93.31 188 LYS A O 1
ATOM 1535 N N . HIS A 1 189 ? 17.184 8.649 -9.158 1.00 95.81 189 HIS A N 1
ATOM 1536 C CA . HIS A 1 189 ? 18.051 7.831 -10.010 1.00 95.81 189 HIS A CA 1
ATOM 1537 C C . HIS A 1 189 ? 17.289 6.624 -10.587 1.00 95.81 189 HIS A C 1
ATOM 1539 O O . HIS A 1 189 ? 17.654 5.467 -10.367 1.00 95.81 189 HIS A O 1
ATOM 1545 N N . PHE A 1 190 ? 16.211 6.871 -11.338 1.00 96.56 190 PHE A N 1
ATOM 1546 C CA . PHE A 1 190 ? 15.274 5.824 -11.776 1.00 96.56 190 PHE A CA 1
ATOM 1547 C C . PHE A 1 190 ? 15.880 4.793 -12.738 1.00 96.56 190 PHE A C 1
ATOM 1549 O O . PHE A 1 190 ? 15.526 3.615 -12.684 1.00 96.56 190 PHE A O 1
ATOM 1556 N N . LYS A 1 191 ? 16.853 5.191 -13.569 1.00 97.25 191 LYS A N 1
ATOM 1557 C CA . LYS A 1 191 ? 17.624 4.248 -14.403 1.00 97.25 191 LYS A CA 1
ATOM 1558 C C . LYS A 1 191 ? 18.383 3.233 -13.543 1.00 97.25 191 LYS A C 1
ATOM 1560 O O . LYS A 1 191 ? 18.321 2.035 -13.808 1.00 97.25 191 LYS A O 1
ATOM 1565 N N . THR A 1 192 ? 19.053 3.707 -12.494 1.00 97.69 192 THR A N 1
ATOM 1566 C CA . THR A 1 192 ? 19.799 2.863 -11.552 1.00 97.69 192 THR A CA 1
ATOM 1567 C C . THR A 1 192 ? 18.858 1.991 -10.727 1.00 97.69 192 THR A C 1
ATOM 1569 O O . THR A 1 192 ? 19.115 0.799 -10.576 1.00 97.69 192 THR A O 1
ATOM 1572 N N . ALA A 1 193 ? 17.729 2.548 -10.271 1.00 97.06 193 ALA A N 1
ATOM 1573 C CA . ALA A 1 193 ? 16.675 1.795 -9.592 1.00 97.06 193 ALA A CA 1
ATOM 1574 C C . ALA A 1 193 ? 16.180 0.617 -10.448 1.00 97.06 193 ALA A C 1
ATOM 1576 O O . ALA A 1 193 ? 16.112 -0.510 -9.962 1.00 97.06 193 ALA A O 1
ATOM 1577 N N . TYR A 1 194 ? 15.916 0.848 -11.739 1.00 97.75 194 TYR A N 1
ATOM 1578 C CA . TYR A 1 194 ? 15.511 -0.205 -12.670 1.00 97.75 194 TYR A CA 1
ATOM 1579 C C . TYR A 1 194 ? 16.562 -1.316 -12.782 1.00 97.75 194 TYR A C 1
ATOM 1581 O O . TYR A 1 194 ? 16.236 -2.487 -12.587 1.00 97.75 194 TYR A O 1
ATOM 1589 N N . ILE A 1 195 ? 17.828 -0.965 -13.045 1.00 97.19 195 ILE A N 1
ATOM 1590 C CA . ILE A 1 195 ? 18.922 -1.945 -13.163 1.00 97.19 195 ILE A CA 1
ATOM 1591 C C . ILE A 1 195 ? 19.045 -2.763 -11.871 1.00 97.19 195 ILE A C 1
ATOM 1593 O O . ILE A 1 195 ? 19.111 -3.992 -11.919 1.00 97.19 195 ILE A O 1
ATOM 1597 N N . TYR A 1 196 ? 19.003 -2.095 -10.718 1.00 96.56 196 TYR A N 1
ATOM 1598 C CA . TYR A 1 196 ? 19.056 -2.739 -9.411 1.00 96.56 196 TYR A CA 1
ATOM 1599 C C . TYR A 1 196 ? 17.924 -3.758 -9.218 1.00 96.56 196 TYR A C 1
ATOM 1601 O O . TYR A 1 196 ? 18.178 -4.909 -8.857 1.00 96.56 196 TYR A O 1
ATOM 1609 N N . CYS A 1 197 ? 16.680 -3.381 -9.527 1.00 95.44 197 CYS A N 1
ATOM 1610 C CA . CYS A 1 197 ? 15.532 -4.283 -9.433 1.00 95.44 197 CYS A CA 1
ATOM 1611 C C . CYS A 1 197 ? 15.664 -5.506 -10.348 1.00 95.44 197 CYS A C 1
ATOM 1613 O O . CYS A 1 197 ? 15.277 -6.598 -9.933 1.00 95.44 197 CYS A O 1
ATOM 1615 N N . ARG A 1 198 ? 16.227 -5.351 -11.554 1.00 93.38 198 ARG A N 1
ATOM 1616 C CA . ARG A 1 198 ? 16.461 -6.461 -12.495 1.00 93.38 198 ARG A CA 1
ATOM 1617 C C . ARG A 1 198 ? 17.509 -7.441 -11.971 1.00 93.38 198 ARG A C 1
ATOM 1619 O O . ARG A 1 198 ? 17.298 -8.648 -12.047 1.00 93.38 198 ARG A O 1
ATOM 1626 N N . ILE A 1 199 ? 18.597 -6.936 -11.386 1.00 92.31 199 ILE A N 1
ATOM 1627 C CA . ILE A 1 199 ? 19.631 -7.768 -10.748 1.00 92.31 199 ILE A CA 1
ATOM 1628 C C . ILE A 1 199 ? 19.037 -8.541 -9.561 1.00 92.31 199 ILE A C 1
ATOM 1630 O O . ILE A 1 199 ? 19.231 -9.754 -9.441 1.00 92.31 199 ILE A O 1
ATOM 1634 N N . LEU A 1 200 ? 18.256 -7.873 -8.708 1.00 88.62 200 LEU A N 1
ATOM 1635 C CA . LEU A 1 200 ? 17.555 -8.531 -7.603 1.00 88.62 200 LEU A CA 1
ATOM 1636 C C . LEU A 1 200 ? 16.557 -9.590 -8.096 1.00 88.62 200 LEU A C 1
ATOM 1638 O O . LEU A 1 200 ? 16.537 -10.706 -7.580 1.00 88.62 200 LEU A O 1
ATOM 1642 N N . GLY A 1 201 ? 15.772 -9.276 -9.128 1.00 83.06 201 GLY A N 1
ATOM 1643 C CA . GLY A 1 201 ? 14.805 -10.198 -9.725 1.00 83.06 201 GLY A CA 1
ATOM 1644 C C . GLY A 1 201 ? 15.440 -11.449 -10.324 1.00 83.06 201 GLY A C 1
ATOM 1645 O O . GLY A 1 201 ? 14.823 -12.509 -10.331 1.00 83.06 201 GLY A O 1
ATOM 1646 N N . TRP A 1 202 ? 16.694 -11.367 -10.764 1.00 74.62 202 TRP A N 1
ATOM 1647 C CA . TRP A 1 202 ? 17.455 -12.521 -11.246 1.00 74.62 202 TRP A CA 1
ATOM 1648 C C . TRP A 1 202 ? 18.032 -13.380 -10.117 1.00 74.62 202 TRP A C 1
ATOM 1650 O O . TRP A 1 202 ? 18.150 -14.599 -10.256 1.00 74.62 202 TRP A O 1
ATOM 1660 N N . THR A 1 203 ? 18.406 -12.758 -9.003 1.00 70.75 203 THR A N 1
ATOM 1661 C CA . THR A 1 203 ? 19.145 -13.402 -7.907 1.00 70.75 203 THR A CA 1
ATOM 1662 C C . THR A 1 203 ? 18.226 -13.995 -6.837 1.00 70.75 203 THR A C 1
ATOM 1664 O O . THR A 1 203 ? 18.477 -15.105 -6.365 1.00 70.75 203 THR A O 1
ATOM 1667 N N . ILE A 1 204 ? 17.118 -13.330 -6.494 1.00 68.56 204 ILE A N 1
ATOM 1668 C CA . ILE A 1 204 ? 16.207 -13.754 -5.417 1.00 68.56 204 ILE A CA 1
ATOM 1669 C C . ILE A 1 204 ? 15.481 -15.077 -5.733 1.00 68.56 204 ILE A C 1
ATOM 1671 O O . ILE A 1 204 ? 15.485 -15.964 -4.873 1.00 68.56 204 ILE A O 1
ATOM 1675 N N . PRO A 1 205 ? 14.885 -15.293 -6.924 1.00 61.53 205 PRO A N 1
ATOM 1676 C CA . PRO A 1 205 ? 14.248 -16.570 -7.249 1.00 61.53 205 PRO A CA 1
ATOM 1677 C C . PRO A 1 205 ? 15.250 -17.725 -7.283 1.00 61.53 205 PRO A C 1
ATOM 1679 O O . PRO A 1 205 ? 14.939 -18.815 -6.805 1.00 61.53 205 PRO A O 1
ATOM 1682 N N . LYS A 1 206 ? 16.474 -17.480 -7.771 1.00 56.72 206 LYS A N 1
ATOM 1683 C CA . LYS A 1 206 ? 17.557 -18.474 -7.770 1.00 56.72 206 LYS A CA 1
ATOM 1684 C C . LYS A 1 206 ? 17.970 -18.851 -6.348 1.00 56.72 206 LYS A C 1
ATOM 1686 O O . LYS A 1 206 ? 18.031 -20.036 -6.043 1.00 56.72 206 LYS A O 1
ATOM 1691 N N . ALA A 1 207 ? 18.149 -17.875 -5.457 1.00 57.31 207 ALA A N 1
ATOM 1692 C CA . ALA A 1 207 ? 18.451 -18.123 -4.046 1.00 57.31 207 ALA A CA 1
ATOM 1693 C C . ALA A 1 207 ? 17.305 -18.850 -3.316 1.00 57.31 207 ALA A C 1
ATOM 1695 O O . ALA A 1 207 ? 17.546 -19.744 -2.506 1.00 57.31 207 ALA A O 1
ATOM 1696 N N . ARG A 1 208 ? 16.045 -18.517 -3.628 1.00 56.00 208 ARG A N 1
ATOM 1697 C CA . ARG A 1 208 ? 14.863 -19.180 -3.057 1.00 56.00 208 ARG A CA 1
ATOM 1698 C C . ARG A 1 208 ? 14.722 -20.620 -3.548 1.00 56.00 208 ARG A C 1
ATOM 1700 O O . ARG A 1 208 ? 14.404 -21.494 -2.748 1.00 56.00 208 ARG A O 1
ATOM 1707 N N . ASN A 1 209 ? 15.011 -20.879 -4.822 1.00 56.09 209 ASN A N 1
ATOM 1708 C CA . ASN A 1 209 ? 15.079 -22.231 -5.370 1.00 56.09 209 ASN A CA 1
ATOM 1709 C C . ASN A 1 209 ? 16.215 -23.033 -4.734 1.00 56.09 209 ASN A C 1
ATOM 1711 O O . ASN A 1 209 ? 15.970 -24.154 -4.307 1.00 56.09 209 ASN A O 1
ATOM 1715 N N . LEU A 1 210 ? 17.405 -22.447 -4.574 1.00 50.06 210 LEU A N 1
ATOM 1716 C CA . LEU A 1 210 ? 18.526 -23.097 -3.893 1.00 50.06 210 LEU A CA 1
ATOM 1717 C C . LEU A 1 210 ? 18.168 -23.458 -2.444 1.00 50.06 210 LEU A C 1
ATOM 1719 O O . LEU A 1 210 ? 18.367 -24.591 -2.021 1.00 50.06 210 LEU A O 1
ATOM 1723 N N . ARG A 1 211 ? 17.551 -22.529 -1.702 1.00 51.50 211 ARG A N 1
ATOM 1724 C CA . ARG A 1 211 ? 17.070 -22.773 -0.335 1.00 51.50 211 ARG A CA 1
ATOM 1725 C C . ARG A 1 211 ? 16.016 -23.876 -0.289 1.00 51.50 211 ARG A C 1
ATOM 1727 O O . ARG A 1 211 ? 16.085 -24.717 0.593 1.00 51.50 211 ARG A O 1
ATOM 1734 N N . ASN A 1 212 ? 15.064 -23.893 -1.221 1.00 56.81 212 ASN A N 1
ATOM 1735 C CA . ASN A 1 212 ? 14.039 -24.937 -1.295 1.00 56.81 212 ASN A CA 1
ATOM 1736 C C . ASN A 1 212 ? 14.630 -26.309 -1.659 1.00 56.81 212 ASN A C 1
ATOM 1738 O O . ASN A 1 212 ? 14.162 -27.320 -1.143 1.00 56.81 212 ASN A O 1
ATOM 1742 N N . ILE A 1 213 ? 15.650 -26.347 -2.524 1.00 59.97 213 ILE A N 1
ATOM 1743 C CA . ILE A 1 213 ? 16.399 -27.563 -2.865 1.00 59.97 213 ILE A CA 1
ATOM 1744 C C . ILE A 1 213 ? 17.138 -28.075 -1.627 1.00 59.97 213 ILE A C 1
ATOM 1746 O O . ILE A 1 213 ? 16.960 -29.230 -1.265 1.00 59.97 213 ILE A O 1
ATOM 1750 N N . LEU A 1 214 ? 17.873 -27.209 -0.925 1.00 55.47 214 LEU A N 1
ATOM 1751 C CA . LEU A 1 214 ? 18.583 -27.559 0.309 1.00 55.47 214 LEU A CA 1
ATOM 1752 C C . LEU A 1 214 ? 17.626 -28.025 1.417 1.00 55.47 214 LEU A C 1
ATOM 1754 O O . LEU A 1 214 ? 17.913 -28.998 2.103 1.00 55.47 214 LEU A O 1
ATOM 1758 N N . HIS A 1 215 ? 16.459 -27.386 1.556 1.00 55.09 215 HIS A N 1
ATOM 1759 C CA . HIS A 1 215 ? 15.436 -27.802 2.521 1.00 55.09 215 HIS A CA 1
ATOM 1760 C C . HIS A 1 215 ? 14.837 -29.168 2.176 1.00 55.09 215 HIS A C 1
ATOM 1762 O O . HIS A 1 215 ? 14.563 -29.954 3.075 1.00 55.09 215 HIS A O 1
ATOM 1768 N N . LYS A 1 216 ? 14.627 -29.461 0.885 1.00 56.12 216 LYS A N 1
ATOM 1769 C CA . LYS A 1 216 ? 14.198 -30.792 0.440 1.00 56.12 216 LYS A CA 1
ATOM 1770 C C . LYS A 1 216 ? 15.275 -31.835 0.723 1.00 56.12 216 LYS A C 1
ATOM 1772 O O . LYS A 1 216 ? 14.944 -32.867 1.283 1.00 56.12 216 LYS A O 1
ATOM 1777 N N . TRP A 1 217 ? 16.534 -31.527 0.418 1.00 55.78 217 TRP A N 1
ATOM 1778 C CA . TRP A 1 217 ? 17.674 -32.419 0.641 1.00 55.78 217 TRP A CA 1
ATOM 1779 C C . TRP A 1 217 ? 17.861 -32.763 2.126 1.00 55.78 217 TRP A C 1
ATOM 1781 O O . TRP A 1 217 ? 18.048 -33.922 2.470 1.00 55.78 217 TRP A O 1
ATOM 1791 N N . ALA A 1 218 ? 17.690 -31.783 3.019 1.00 58.94 218 ALA A N 1
ATOM 1792 C CA . ALA A 1 218 ? 17.740 -31.986 4.468 1.00 58.94 218 ALA A CA 1
ATOM 1793 C C . ALA A 1 218 ? 16.572 -32.825 5.034 1.00 58.94 218 ALA A C 1
ATOM 1795 O O . ALA A 1 218 ? 16.675 -33.339 6.144 1.00 58.94 218 ALA A O 1
ATOM 1796 N N . HIS A 1 219 ? 15.460 -32.962 4.300 1.00 55.00 219 HIS A N 1
ATOM 1797 C CA . HIS A 1 219 ? 14.306 -33.780 4.699 1.00 55.00 219 HIS A CA 1
ATOM 1798 C C . HIS A 1 219 ? 14.220 -35.129 3.969 1.00 55.00 219 HIS A C 1
ATOM 1800 O O . HIS A 1 219 ? 13.435 -35.980 4.377 1.00 55.00 219 HIS A O 1
ATOM 1806 N N . THR A 1 220 ? 15.019 -35.346 2.924 1.00 51.62 220 THR A N 1
ATOM 1807 C CA . THR A 1 220 ? 15.154 -36.629 2.219 1.00 51.62 220 THR A CA 1
ATOM 1808 C C . THR A 1 220 ? 16.466 -37.309 2.594 1.00 51.62 220 THR A C 1
ATOM 1810 O O . THR A 1 220 ? 17.220 -37.693 1.705 1.00 51.62 220 THR A O 1
ATOM 1813 N N . GLY A 1 221 ? 16.757 -37.396 3.896 1.00 44.78 221 GLY A N 1
ATOM 1814 C CA . GLY A 1 221 ? 17.948 -38.074 4.402 1.00 44.78 221 GLY A CA 1
ATOM 1815 C C . GLY A 1 221 ? 18.115 -39.450 3.755 1.00 44.78 221 GLY A C 1
ATOM 1816 O O . GLY A 1 221 ? 17.267 -40.325 3.933 1.00 44.78 221 GLY A O 1
ATOM 1817 N N . HIS A 1 222 ? 19.185 -39.579 2.976 1.00 41.44 222 HIS A N 1
ATOM 1818 C CA . HIS A 1 222 ? 19.910 -40.830 2.813 1.00 41.44 222 HIS A CA 1
ATOM 1819 C C . HIS A 1 222 ? 20.879 -40.962 3.984 1.00 41.44 222 HIS A C 1
ATOM 1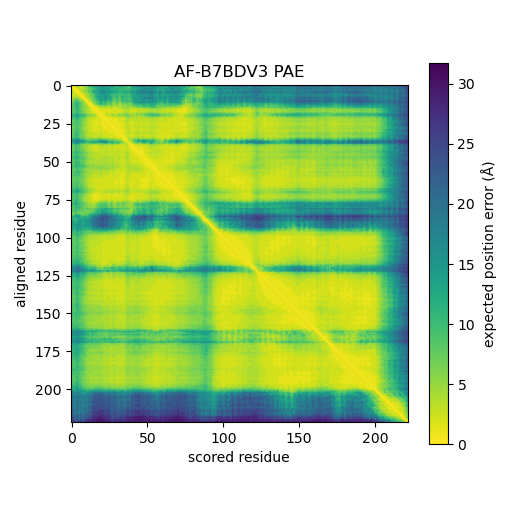821 O O . HIS A 1 222 ? 21.442 -39.914 4.383 1.00 41.44 222 HIS A O 1
#

Foldseek 3Di:
DDDPNDDPDDPALAWAKDFQQPPVRCVSRPVVCLLPPPQDDDDPVLQPDDFDPVDLDSSSNLRSLVSDDAGDMDTGHRDRPDDDDDDDPPPSVPADDQCNLVVLLVSLVSQLVSSVVRHVDDDPVSLVSLLVSVQSNLVSLLVLLQRDDLVSSLVSLCVRQVDRPSLCVVRAHPDPLSRVLSVCSSVSVSSVNSVSSNVCVVVVVVVVVVVVVVVVPVVPDD

Sequence (222 aa):
MYKNGRLLRTPNPGNAIYQNGNWEIFKKHFKYLMPSPCNKLYKKSYIKVLFDESCVYGEDSIFNYANLTEGTVLVAIEKCLYNVYLDKEDSVNKTFKEGKLRDIIKGANIRVNKLTNIFDIKNKALDEIRIEALDGILEGVYTCCNALPQKTAIKELEINLNNDRVLERKLTSTRLHLRPLNFFCQNKHFKTAYIYCRILGWTIPKARNLRNILHKWAHTGH

Mean predicted aligned error: 8.05 Å